Protein AF-A0A536SBW5-F1 (afdb_monomer)

pLDDT: mean 86.41, std 14.39, range [41.0, 98.75]

Secondary structure (DSSP, 8-state):
-HHHHHHHHHHHHHHT-GGGHHHHHHHHHHHHHHHHHHHHHHHHTTTSS---HHHHHHHHHHHHHHHHHHHHHHT---HHHHHHHHHHHHHHHHHHHHTS----TTS----------TTSHHHHHHHHHHHHHHHHH-PPPPTTS--EEEEEEE-B-S-THHHHHHHHHHHHHHHHH--TTSEEEEE--SS-TTTS----HHHHHHHHHHHHHHS-TTT-EEEEEEE--B-TTSPBP-BBTTB-PPPB-HHHHHHHHHHTT--SEEEEEESTTGGGGTTT-

Nearest PDB structures (foldseek):
  8tl0-assembly1_D  TM=5.846E-01  e=1.283E-01  Haliangium ochraceum
  1exw-assembly1_A  TM=4.568E-01  e=6.559E-01  Bos taurus
  3gro-assembly1_B  TM=4.532E-01  e=2.833E+00  Homo sapiens
  3ngf-assembly1_A  TM=2.332E-01  e=3.971E+00  Brucella abortus 2308

Structure (mmCIF, N/CA/C/O backbone):
data_AF-A0A536SBW5-F1
#
_entry.id   AF-A0A536SBW5-F1
#
loop_
_atom_site.group_PDB
_atom_site.id
_atom_site.type_symbol
_atom_site.label_atom_id
_atom_site.label_alt_id
_atom_site.label_comp_id
_atom_site.label_asym_id
_atom_site.label_entity_id
_atom_site.label_seq_id
_atom_site.pdbx_PDB_ins_code
_atom_site.Cartn_x
_atom_site.Cartn_y
_atom_site.Cartn_z
_atom_site.occupancy
_atom_site.B_iso_or_equiv
_atom_site.auth_seq_id
_atom_site.auth_comp_id
_atom_site.auth_asym_id
_atom_site.auth_atom_id
_atom_site.pdbx_PDB_model_num
ATOM 1 N N . MET A 1 1 ? 13.324 -12.280 -32.904 1.00 58.88 1 MET A N 1
ATOM 2 C CA . MET A 1 1 ? 12.755 -13.166 -33.955 1.00 58.88 1 MET A CA 1
ATOM 3 C C . MET A 1 1 ? 12.479 -12.482 -35.309 1.00 58.88 1 MET A C 1
ATOM 5 O O . MET A 1 1 ? 13.110 -12.899 -36.275 1.00 58.88 1 MET A O 1
ATOM 9 N N . PRO A 1 2 ? 11.623 -11.445 -35.451 1.00 77.50 2 PRO A N 1
ATOM 10 C CA . PRO A 1 2 ? 11.246 -10.915 -36.778 1.00 77.50 2 PRO A CA 1
ATOM 11 C C . PRO A 1 2 ? 12.410 -10.260 -37.546 1.00 77.50 2 PRO A C 1
ATOM 13 O O . PRO A 1 2 ? 12.538 -10.433 -38.756 1.00 77.50 2 PRO A O 1
ATOM 16 N N . LEU A 1 3 ? 13.313 -9.574 -36.837 1.00 82.00 3 LEU A N 1
ATOM 17 C CA . LEU A 1 3 ? 14.465 -8.888 -37.433 1.00 82.00 3 LEU A CA 1
ATOM 18 C C . LEU A 1 3 ? 15.516 -9.855 -38.012 1.00 82.00 3 LEU A C 1
ATOM 20 O O . LEU A 1 3 ? 16.139 -9.567 -39.034 1.00 82.00 3 LEU A O 1
ATOM 24 N N . VAL A 1 4 ? 15.684 -11.027 -37.392 1.00 83.62 4 VAL A N 1
ATOM 25 C CA . VAL A 1 4 ? 16.637 -12.056 -37.840 1.00 83.62 4 VAL A CA 1
ATOM 26 C C . VAL A 1 4 ? 16.170 -12.697 -39.145 1.00 83.62 4 VAL A C 1
ATOM 28 O O . VAL A 1 4 ? 16.959 -12.840 -40.075 1.00 83.62 4 VAL A O 1
ATOM 31 N N . LEU A 1 5 ? 14.875 -13.013 -39.255 1.00 85.06 5 LEU A N 1
ATOM 32 C CA . LEU A 1 5 ? 14.286 -13.549 -40.486 1.00 85.06 5 LEU A CA 1
ATOM 33 C C . LEU A 1 5 ? 14.348 -12.537 -41.637 1.00 85.06 5 LEU A C 1
ATOM 35 O O . LEU A 1 5 ? 14.719 -12.905 -42.750 1.00 85.06 5 LEU A O 1
ATOM 39 N N . LEU A 1 6 ? 14.060 -11.259 -41.363 1.00 86.81 6 LEU A N 1
ATOM 40 C CA . LEU A 1 6 ? 14.204 -10.180 -42.346 1.00 86.81 6 LEU A CA 1
ATOM 41 C C . LEU A 1 6 ? 15.651 -10.073 -42.852 1.00 86.81 6 LEU A C 1
ATOM 43 O O . LEU A 1 6 ? 15.896 -9.980 -44.053 1.00 86.81 6 LEU A O 1
ATOM 47 N N . THR A 1 7 ? 16.619 -10.138 -41.939 1.00 86.56 7 THR A N 1
ATOM 48 C CA . THR A 1 7 ? 18.044 -10.056 -42.280 1.00 86.56 7 THR A CA 1
ATOM 49 C C . THR A 1 7 ? 18.491 -11.274 -43.087 1.00 86.56 7 THR A C 1
ATOM 51 O O . THR A 1 7 ? 19.199 -11.129 -44.081 1.00 86.56 7 THR A O 1
ATOM 54 N N . ALA A 1 8 ? 18.023 -12.472 -42.728 1.00 85.31 8 ALA A N 1
ATOM 55 C CA . ALA A 1 8 ? 18.281 -13.691 -43.487 1.00 85.31 8 ALA A CA 1
ATOM 56 C C . ALA A 1 8 ? 17.707 -13.615 -44.917 1.00 85.31 8 ALA A C 1
ATOM 58 O O . ALA A 1 8 ? 18.386 -14.021 -45.859 1.00 85.31 8 ALA A O 1
ATOM 59 N N . LEU A 1 9 ? 16.514 -13.034 -45.102 1.00 87.56 9 LEU A N 1
ATOM 60 C CA . LEU A 1 9 ? 15.921 -12.798 -46.427 1.00 87.56 9 LEU A CA 1
ATOM 61 C C . LEU A 1 9 ? 16.774 -11.850 -47.280 1.00 87.56 9 LEU A C 1
ATOM 63 O O . LEU A 1 9 ? 17.041 -12.146 -48.444 1.00 87.56 9 LEU A O 1
ATOM 67 N N . VAL A 1 10 ? 17.244 -10.741 -46.703 1.00 87.50 10 VAL A N 1
ATOM 68 C CA . VAL A 1 10 ? 18.122 -9.782 -47.397 1.00 87.50 10 VAL A CA 1
ATOM 69 C C . VAL A 1 10 ? 19.441 -10.442 -47.808 1.00 87.50 10 VAL A C 1
ATOM 71 O O . VAL A 1 10 ? 19.881 -10.293 -48.947 1.00 87.50 10 VAL A O 1
ATOM 74 N N . LEU A 1 11 ? 20.053 -11.224 -46.914 1.00 85.62 11 LEU A N 1
ATOM 75 C CA . LEU A 1 11 ? 21.293 -11.952 -47.195 1.00 85.62 11 LEU A CA 1
ATOM 76 C C . LEU A 1 11 ? 21.114 -12.965 -48.327 1.00 85.62 11 LEU A C 1
ATOM 78 O O . LEU A 1 11 ? 21.930 -13.038 -49.238 1.00 85.62 11 LEU A O 1
ATOM 82 N N . VAL A 1 12 ? 20.024 -13.716 -48.319 1.00 87.31 12 VAL A N 1
ATOM 83 C CA . VAL A 1 12 ? 19.728 -14.676 -49.381 1.00 87.31 12 VAL A CA 1
ATOM 84 C C . VAL A 1 12 ? 19.579 -14.006 -50.752 1.00 87.31 12 VAL A C 1
ATOM 86 O O . VAL A 1 12 ? 20.083 -14.541 -51.739 1.00 87.31 12 VAL A O 1
ATOM 89 N N . GLN A 1 13 ? 18.958 -12.824 -50.816 1.00 86.69 13 GLN A N 1
ATOM 90 C CA . GLN A 1 13 ? 18.834 -12.040 -52.053 1.00 86.69 13 GLN A CA 1
ATOM 91 C C . GLN A 1 13 ? 20.193 -11.524 -52.549 1.00 86.69 13 GLN A C 1
ATOM 93 O O . GLN A 1 13 ? 20.492 -11.619 -53.736 1.00 86.69 13 GLN A O 1
ATOM 98 N N . ILE A 1 14 ? 21.049 -11.042 -51.641 1.00 85.69 14 ILE A N 1
ATOM 99 C CA . ILE A 1 14 ? 22.404 -10.553 -51.962 1.00 85.69 14 ILE A CA 1
ATOM 100 C C . ILE A 1 14 ? 23.285 -11.662 -52.554 1.00 85.69 14 ILE A C 1
ATOM 102 O O . ILE A 1 14 ? 24.055 -11.430 -53.488 1.00 85.69 14 ILE A O 1
ATOM 106 N N . TYR A 1 15 ? 23.194 -12.865 -51.990 1.00 82.88 15 TYR A N 1
ATOM 107 C CA . TYR A 1 15 ? 24.033 -13.998 -52.377 1.00 82.88 15 TYR A CA 1
ATOM 108 C C . TYR A 1 15 ? 23.394 -14.879 -53.460 1.00 82.88 15 TYR A C 1
ATOM 110 O O . TYR A 1 15 ? 24.049 -15.799 -53.947 1.00 82.88 15 TYR A O 1
ATOM 118 N N . GLY A 1 16 ? 22.143 -14.608 -53.850 1.00 81.69 16 GLY A N 1
ATOM 119 C CA . GLY A 1 16 ? 21.411 -15.384 -54.855 1.00 81.69 16 GLY A CA 1
ATOM 120 C C . GLY A 1 16 ? 21.167 -16.843 -54.451 1.00 81.69 16 GLY A C 1
ATOM 121 O O . GLY A 1 16 ? 21.142 -17.710 -55.318 1.00 81.69 16 GLY A O 1
ATOM 122 N N . ALA A 1 17 ? 21.030 -17.120 -53.150 1.00 82.81 17 ALA A N 1
ATOM 123 C CA . ALA A 1 17 ? 21.031 -18.473 -52.583 1.00 82.81 17 ALA A CA 1
ATOM 124 C C . ALA A 1 17 ? 19.762 -18.742 -51.753 1.00 82.81 17 ALA A C 1
ATOM 126 O O . ALA A 1 17 ? 19.815 -18.860 -50.523 1.00 82.81 17 ALA A O 1
ATOM 127 N N . ALA A 1 18 ? 18.606 -18.781 -52.431 1.00 82.94 18 ALA A N 1
ATOM 128 C CA . ALA A 1 18 ? 17.267 -18.947 -51.844 1.00 82.94 18 ALA A CA 1
ATOM 129 C C . ALA A 1 18 ? 17.163 -20.145 -50.890 1.00 82.94 18 ALA A C 1
ATOM 131 O O . ALA A 1 18 ? 16.545 -20.072 -49.827 1.00 82.94 18 ALA A O 1
ATOM 132 N N . GLU A 1 19 ? 17.842 -21.228 -51.244 1.00 86.25 19 GLU A N 1
ATOM 133 C CA . GLU A 1 19 ? 17.883 -22.488 -50.518 1.00 86.25 19 GLU A CA 1
ATOM 134 C C . GLU A 1 19 ? 18.554 -22.391 -49.136 1.00 86.25 19 GLU A C 1
ATOM 136 O O . GLU A 1 19 ? 18.370 -23.271 -48.297 1.00 86.25 19 GLU A O 1
ATOM 141 N N . ARG A 1 20 ? 19.307 -21.317 -48.859 1.00 85.50 20 ARG A N 1
ATOM 142 C CA . ARG A 1 20 ? 20.088 -21.155 -47.618 1.00 85.50 20 ARG A CA 1
ATOM 143 C C . ARG A 1 20 ? 19.396 -20.320 -46.546 1.00 85.50 20 ARG A C 1
ATOM 145 O O . ARG A 1 20 ? 19.986 -20.081 -45.494 1.00 85.50 20 ARG A O 1
ATOM 152 N N . LEU A 1 21 ? 18.153 -19.896 -46.777 1.00 85.62 21 LEU A N 1
ATOM 153 C CA . LEU A 1 21 ? 17.410 -19.029 -45.859 1.00 85.62 21 LEU A CA 1
ATOM 154 C C . LEU A 1 21 ? 17.328 -19.598 -44.440 1.00 85.62 21 LEU A C 1
ATOM 156 O O . LEU A 1 21 ? 17.700 -18.924 -43.481 1.00 85.62 21 LEU A O 1
ATOM 160 N N . LEU A 1 22 ? 16.882 -20.850 -44.312 1.00 86.06 22 LEU A N 1
ATOM 161 C CA . LEU A 1 22 ? 16.729 -21.508 -43.013 1.00 86.06 22 LEU A CA 1
ATOM 162 C C . LEU A 1 22 ? 18.078 -21.734 -42.329 1.00 86.06 22 LEU A C 1
ATOM 164 O O . LEU A 1 22 ? 18.179 -21.561 -41.119 1.00 86.06 22 LEU A O 1
ATOM 168 N N . LEU A 1 23 ? 19.121 -22.059 -43.096 1.00 86.38 23 LEU A N 1
ATOM 169 C CA . LEU A 1 23 ? 20.483 -22.227 -42.588 1.00 86.38 23 LEU A CA 1
ATOM 170 C C . LEU A 1 23 ? 21.005 -20.916 -41.976 1.00 86.38 23 LEU A C 1
ATOM 172 O O . LEU A 1 23 ? 21.483 -20.911 -40.844 1.00 86.38 23 LEU A O 1
ATOM 176 N N . ILE A 1 24 ? 20.867 -19.801 -42.702 1.00 84.25 24 ILE A N 1
ATOM 177 C CA . ILE A 1 24 ? 21.313 -18.474 -42.256 1.00 84.25 24 ILE A CA 1
ATOM 178 C C . ILE A 1 24 ? 20.493 -18.005 -41.051 1.00 84.25 24 ILE A C 1
ATOM 180 O O . ILE A 1 24 ? 21.071 -17.540 -40.071 1.00 84.25 24 ILE A O 1
ATOM 184 N N . ALA A 1 25 ? 19.167 -18.161 -41.091 1.00 85.81 25 ALA A N 1
ATOM 185 C CA . ALA A 1 25 ? 18.298 -17.802 -39.975 1.00 85.81 25 ALA A CA 1
ATOM 186 C C . ALA A 1 25 ? 18.664 -18.593 -38.713 1.00 85.81 25 ALA A C 1
ATOM 188 O O . ALA A 1 25 ? 18.893 -17.989 -37.671 1.00 85.81 25 ALA A O 1
ATOM 189 N N . THR A 1 26 ? 18.819 -19.917 -38.835 1.00 85.44 26 THR A N 1
ATOM 190 C CA . THR A 1 26 ? 19.181 -20.797 -37.714 1.00 85.44 26 THR A CA 1
ATOM 191 C C . THR A 1 26 ? 20.542 -20.424 -37.132 1.00 85.44 26 THR A C 1
ATOM 193 O O . THR A 1 26 ? 20.693 -20.352 -35.914 1.00 85.44 26 THR A O 1
ATOM 196 N N . ALA A 1 27 ? 21.531 -20.139 -37.984 1.00 84.69 27 ALA A N 1
ATOM 197 C CA . ALA A 1 27 ? 22.868 -19.759 -37.543 1.00 84.69 27 ALA A CA 1
ATOM 198 C C . ALA A 1 27 ? 22.888 -18.412 -36.796 1.00 84.69 27 ALA A C 1
ATOM 200 O O . ALA A 1 27 ? 23.625 -18.275 -35.824 1.00 84.69 27 ALA A O 1
ATOM 201 N N . LEU A 1 28 ? 22.063 -17.444 -37.215 1.00 82.62 28 LEU A N 1
ATOM 202 C CA . LEU A 1 28 ? 21.920 -16.151 -36.536 1.00 82.62 28 LEU A CA 1
ATOM 203 C C . LEU A 1 28 ? 21.097 -16.247 -35.239 1.00 82.62 28 LEU A C 1
ATOM 205 O O . LEU A 1 28 ? 21.362 -15.509 -34.295 1.00 82.62 28 LEU A O 1
ATOM 209 N N . THR A 1 29 ? 20.120 -17.155 -35.156 1.00 82.50 29 THR A N 1
ATOM 210 C CA . THR A 1 29 ? 19.346 -17.380 -33.921 1.00 82.50 29 THR A CA 1
ATOM 211 C C . THR A 1 29 ? 20.079 -18.246 -32.900 1.00 82.50 29 THR A C 1
ATOM 213 O O . THR A 1 29 ? 19.852 -18.101 -31.706 1.00 82.50 29 THR A O 1
ATOM 216 N N . ALA A 1 30 ? 20.983 -19.133 -33.326 1.00 80.50 30 ALA A N 1
ATOM 217 C CA . ALA A 1 30 ? 21.737 -19.991 -32.409 1.00 80.50 30 ALA A CA 1
ATOM 218 C C . ALA A 1 30 ? 22.648 -19.191 -31.456 1.00 80.50 30 ALA A C 1
ATOM 220 O O . ALA A 1 30 ? 22.923 -19.641 -30.346 1.00 80.50 30 ALA A O 1
ATOM 221 N N . SER A 1 31 ? 23.083 -17.992 -31.859 1.00 69.81 31 SER A N 1
ATOM 222 C CA . SER A 1 31 ? 23.829 -17.069 -30.993 1.00 69.81 31 SER A CA 1
ATOM 223 C C . SER A 1 31 ? 22.977 -16.379 -29.920 1.00 69.81 31 SER A C 1
ATOM 225 O O . SER A 1 31 ? 23.545 -15.845 -28.972 1.00 69.81 31 SER A O 1
ATOM 227 N N . ASP A 1 32 ? 21.646 -16.413 -30.031 1.00 71.25 32 ASP A N 1
ATOM 228 C CA . ASP A 1 32 ? 20.710 -15.727 -29.123 1.00 71.25 32 ASP A CA 1
ATOM 229 C C . ASP A 1 32 ? 20.597 -16.446 -27.764 1.00 71.25 32 ASP A C 1
ATOM 231 O O . ASP A 1 32 ? 20.550 -15.825 -26.709 1.00 71.25 32 ASP A O 1
ATOM 235 N N . ALA A 1 33 ? 20.683 -17.780 -27.748 1.00 67.62 33 ALA A N 1
ATOM 236 C CA . ALA A 1 33 ? 20.680 -18.549 -26.497 1.00 67.62 33 ALA A CA 1
ATOM 237 C C . ALA A 1 33 ? 21.916 -18.261 -25.622 1.00 67.62 33 ALA A C 1
ATOM 239 O O . ALA A 1 33 ? 21.839 -18.245 -24.395 1.00 67.62 33 ALA A O 1
ATOM 240 N N . LEU A 1 34 ? 23.066 -18.004 -26.255 1.00 66.31 34 LEU A N 1
ATOM 241 C CA . LEU A 1 34 ? 24.283 -17.587 -25.553 1.00 66.31 34 LEU A CA 1
ATOM 242 C C . LEU A 1 34 ? 24.167 -16.150 -25.026 1.00 66.31 34 LEU A C 1
ATOM 244 O O . LEU A 1 34 ? 24.815 -15.818 -24.036 1.00 66.31 34 LEU A O 1
ATOM 248 N N . PHE A 1 35 ? 23.342 -15.319 -25.668 1.00 67.00 35 PHE A N 1
ATOM 249 C CA . PHE A 1 35 ? 23.054 -13.960 -25.229 1.00 67.00 35 PHE A CA 1
ATOM 250 C C . PHE A 1 35 ? 22.224 -13.950 -23.944 1.00 67.00 35 PHE A C 1
ATOM 252 O O . PHE A 1 35 ? 22.652 -13.314 -22.987 1.00 67.00 35 PHE A O 1
ATOM 259 N N . GLU A 1 36 ? 21.135 -14.721 -23.886 1.00 66.25 36 GLU A N 1
ATOM 260 C CA . GLU A 1 36 ? 20.293 -14.851 -22.682 1.00 66.25 36 GLU A CA 1
ATOM 261 C C . GLU A 1 36 ? 21.064 -15.421 -21.479 1.00 66.25 36 GLU A C 1
ATOM 263 O O . GLU A 1 36 ? 20.937 -14.965 -20.344 1.00 66.25 36 GLU A O 1
ATOM 268 N N . LEU A 1 37 ? 21.940 -16.401 -21.716 1.00 68.25 37 LEU A N 1
ATOM 269 C CA . LEU A 1 37 ? 22.786 -16.941 -20.649 1.00 68.25 37 LEU A CA 1
ATOM 270 C C . LEU A 1 37 ? 23.826 -15.924 -20.162 1.00 68.25 37 LEU A C 1
ATOM 272 O O . LEU A 1 37 ? 24.081 -15.832 -18.963 1.00 68.25 37 LEU A O 1
ATOM 276 N N . ALA A 1 38 ? 24.426 -15.148 -21.067 1.00 65.94 38 ALA A N 1
ATOM 277 C CA . ALA A 1 38 ? 25.384 -14.113 -20.691 1.00 65.94 38 ALA A CA 1
ATOM 278 C C . ALA A 1 38 ? 24.705 -12.941 -19.963 1.00 65.94 38 ALA A C 1
ATOM 280 O O . ALA A 1 38 ? 25.260 -12.440 -18.984 1.00 65.94 38 ALA A O 1
ATOM 281 N N . SER A 1 39 ? 23.506 -12.526 -20.384 1.00 63.50 39 SER A N 1
ATOM 282 C CA . SER A 1 39 ? 22.739 -11.465 -19.721 1.00 63.50 39 SER A CA 1
ATOM 283 C C . SER A 1 39 ? 22.259 -11.856 -18.326 1.00 63.50 39 SER A C 1
ATOM 285 O O . SER A 1 39 ? 22.129 -10.964 -17.498 1.00 63.50 39 SER A O 1
ATOM 287 N N . LEU A 1 40 ? 22.075 -13.146 -18.015 1.00 65.19 40 LEU A N 1
ATOM 288 C CA . LEU A 1 40 ? 21.813 -13.602 -16.641 1.00 65.19 40 LEU A CA 1
ATOM 289 C C . LEU A 1 40 ? 23.041 -13.487 -15.721 1.00 65.19 40 LEU A C 1
ATOM 291 O O . LEU A 1 40 ? 22.906 -13.234 -14.525 1.00 65.19 40 LEU A O 1
ATOM 295 N N . VAL A 1 41 ? 24.245 -13.691 -16.261 1.00 64.50 41 VAL A N 1
ATOM 296 C CA . VAL A 1 41 ? 25.491 -13.729 -15.473 1.00 64.50 41 VAL A CA 1
ATOM 297 C C . VAL A 1 41 ? 26.060 -12.326 -15.234 1.00 64.50 41 VAL A C 1
ATOM 299 O O . VAL A 1 41 ? 26.670 -12.076 -14.196 1.00 64.50 41 VAL A O 1
ATOM 302 N N . VAL A 1 42 ? 25.847 -11.392 -16.166 1.00 63.53 42 VAL A N 1
ATOM 303 C CA . VAL A 1 42 ? 26.364 -10.012 -16.078 1.00 63.53 42 VAL A CA 1
ATOM 304 C C . VAL A 1 42 ? 25.879 -9.259 -14.820 1.00 63.53 42 VAL A C 1
ATOM 306 O O . VAL A 1 42 ? 26.726 -8.675 -14.146 1.00 63.53 42 VAL A O 1
ATOM 309 N N . PRO A 1 43 ? 24.589 -9.297 -14.429 1.00 57.38 43 PRO A N 1
ATOM 310 C CA . PRO A 1 43 ? 24.106 -8.678 -13.193 1.00 57.38 43 PRO A CA 1
ATOM 311 C C . PRO A 1 43 ? 24.659 -9.347 -11.931 1.00 57.38 43 PRO A C 1
ATOM 313 O O . PRO A 1 43 ? 24.983 -8.658 -10.969 1.00 57.38 43 PRO A O 1
ATOM 316 N N . MET A 1 44 ? 24.834 -10.675 -11.939 1.00 57.91 44 MET A N 1
ATOM 317 C CA . MET A 1 44 ? 25.400 -11.420 -10.802 1.00 57.91 44 MET A CA 1
ATOM 318 C C . MET A 1 44 ? 26.877 -11.097 -10.543 1.00 57.91 44 MET A C 1
ATOM 320 O O . MET A 1 44 ? 27.363 -11.267 -9.429 1.00 57.91 44 MET A O 1
ATOM 324 N N . ALA A 1 45 ? 27.594 -10.605 -11.553 1.00 56.72 45 ALA A N 1
ATOM 325 C CA . ALA A 1 45 ? 28.965 -10.117 -11.424 1.00 56.72 45 ALA A CA 1
ATOM 326 C C . ALA A 1 45 ? 29.050 -8.622 -11.036 1.00 56.72 45 ALA A C 1
ATOM 328 O O . ALA A 1 45 ? 30.151 -8.084 -10.904 1.00 56.72 45 ALA A O 1
ATOM 329 N N . GLY A 1 46 ? 27.904 -7.949 -10.866 1.00 49.69 46 GLY A N 1
ATOM 330 C CA . GLY A 1 46 ? 27.776 -6.508 -10.636 1.00 49.69 46 GLY A CA 1
ATOM 331 C C . GLY A 1 46 ? 28.095 -6.016 -9.221 1.00 49.69 46 GLY A C 1
ATOM 332 O O . GLY A 1 46 ? 28.146 -4.806 -9.023 1.00 49.69 46 GLY A O 1
ATOM 333 N N . ASP A 1 47 ? 28.367 -6.908 -8.263 1.00 50.34 47 ASP A N 1
ATOM 334 C CA . ASP A 1 47 ? 28.775 -6.530 -6.894 1.00 50.34 47 ASP A CA 1
ATOM 335 C C . ASP A 1 47 ? 30.284 -6.199 -6.787 1.00 50.34 47 ASP A C 1
ATOM 337 O O . ASP A 1 47 ? 30.812 -5.869 -5.726 1.00 50.34 47 ASP A O 1
ATOM 341 N N . VAL A 1 48 ? 31.007 -6.253 -7.914 1.00 50.22 48 VAL A N 1
ATOM 342 C CA . VAL A 1 48 ? 32.388 -5.774 -8.031 1.00 50.22 48 VAL A CA 1
ATOM 343 C C . VAL A 1 48 ? 32.365 -4.418 -8.730 1.00 50.22 48 VAL A C 1
ATOM 345 O O . VAL A 1 48 ? 32.042 -4.308 -9.914 1.00 50.22 48 VAL A O 1
ATOM 348 N N . SER A 1 49 ? 32.696 -3.373 -7.975 1.00 47.12 49 SER A N 1
ATOM 349 C CA . SER A 1 49 ? 32.753 -1.983 -8.423 1.00 47.12 49 SER A CA 1
ATOM 350 C C . SER A 1 49 ? 33.430 -1.829 -9.794 1.00 47.12 49 SER A C 1
ATOM 352 O O . SER A 1 49 ? 34.634 -2.015 -9.957 1.00 47.12 49 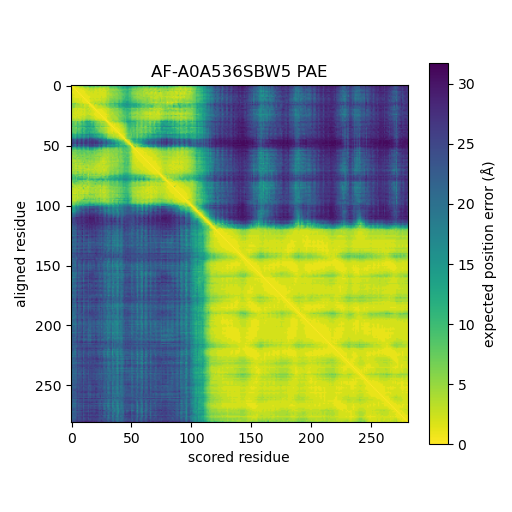SER A O 1
ATOM 354 N N . GLY A 1 50 ? 32.632 -1.444 -10.794 1.00 54.47 50 GLY A N 1
ATOM 355 C CA . GLY A 1 50 ? 33.117 -1.094 -12.127 1.00 54.47 50 GLY A CA 1
ATOM 356 C C . GLY A 1 50 ? 33.218 -2.262 -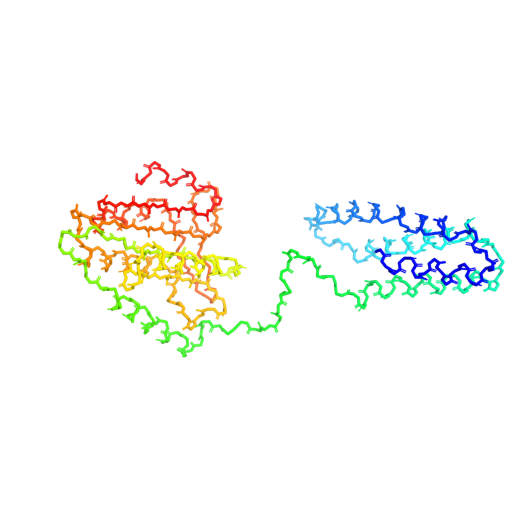13.103 1.00 54.47 50 GLY A C 1
ATOM 357 O O . GLY A 1 50 ? 34.270 -2.446 -13.713 1.00 54.47 50 GLY A O 1
ATOM 358 N N . PHE A 1 51 ? 32.118 -2.991 -13.332 1.00 57.09 51 PHE A N 1
ATOM 359 C CA . PHE A 1 51 ? 31.977 -3.845 -14.517 1.00 57.09 51 PHE A CA 1
ATOM 360 C C . PHE A 1 51 ? 32.315 -2.998 -15.762 1.00 57.09 51 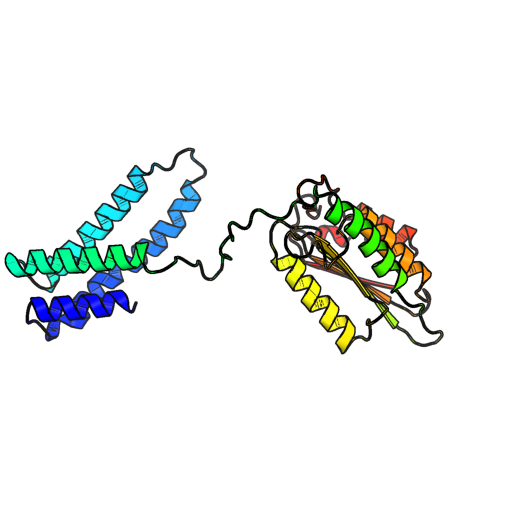PHE A C 1
ATOM 362 O O . PHE A 1 51 ? 31.584 -2.053 -16.083 1.00 57.09 51 PHE A O 1
ATOM 369 N N . PRO A 1 52 ? 33.474 -3.198 -16.417 1.00 65.69 52 PRO A N 1
ATOM 370 C CA . PRO A 1 52 ? 34.019 -2.149 -17.256 1.00 65.69 52 PRO A CA 1
ATOM 371 C C . PRO A 1 52 ? 33.164 -2.054 -18.514 1.00 65.69 52 PRO A C 1
ATOM 373 O O . PRO A 1 52 ? 32.870 -3.067 -19.142 1.00 65.69 52 PRO A O 1
ATOM 376 N N . ARG A 1 53 ? 32.821 -0.835 -18.952 1.00 63.03 53 ARG A N 1
ATOM 377 C CA . ARG A 1 53 ? 32.234 -0.580 -20.287 1.00 63.03 53 ARG A CA 1
ATOM 378 C C . ARG A 1 53 ? 32.956 -1.374 -21.390 1.00 63.03 53 ARG A C 1
ATOM 380 O O . ARG A 1 53 ? 32.337 -1.797 -22.359 1.00 63.03 53 ARG A O 1
ATOM 387 N N . ALA A 1 54 ? 34.251 -1.636 -21.200 1.00 71.44 54 ALA A N 1
ATOM 388 C CA . ALA A 1 54 ? 35.068 -2.510 -22.032 1.00 71.44 54 ALA A CA 1
ATOM 389 C C . ALA A 1 54 ? 34.552 -3.960 -22.149 1.00 71.44 54 ALA A C 1
ATOM 391 O O . ALA A 1 54 ? 34.611 -4.508 -23.240 1.00 71.44 54 ALA A O 1
ATOM 392 N N . ALA A 1 55 ? 34.028 -4.579 -21.087 1.00 71.81 55 ALA A N 1
ATOM 393 C CA . ALA A 1 55 ? 33.469 -5.933 -21.124 1.00 71.81 55 ALA A CA 1
ATOM 394 C C . ALA A 1 55 ? 32.198 -5.995 -21.981 1.00 71.81 55 ALA A C 1
ATOM 396 O O . ALA A 1 55 ? 32.059 -6.888 -22.812 1.00 71.81 55 ALA A O 1
ATOM 397 N N . ILE A 1 56 ? 31.317 -4.998 -21.846 1.00 70.06 56 ILE A N 1
ATOM 398 C CA . ILE A 1 56 ? 30.121 -4.868 -22.689 1.00 70.06 56 ILE A CA 1
ATOM 399 C C . ILE A 1 56 ? 30.532 -4.658 -24.150 1.00 70.06 56 ILE A C 1
ATOM 401 O O . ILE A 1 56 ? 30.043 -5.353 -25.034 1.00 70.06 56 ILE A O 1
ATOM 405 N N . LEU A 1 57 ? 31.476 -3.751 -24.420 1.00 76.31 57 LEU A N 1
ATOM 406 C CA . LEU A 1 57 ? 31.976 -3.512 -25.778 1.00 76.31 57 LEU A CA 1
ATOM 407 C C . LEU A 1 57 ? 32.657 -4.750 -26.380 1.00 76.31 57 LEU A C 1
ATOM 409 O O . LEU A 1 57 ? 32.448 -5.047 -27.554 1.00 76.31 57 LEU A O 1
ATOM 413 N N . LEU A 1 58 ? 33.428 -5.496 -25.585 1.00 81.62 58 LEU A N 1
ATOM 414 C CA . LEU A 1 58 ? 34.067 -6.744 -26.002 1.00 81.62 58 LEU A CA 1
ATOM 415 C C . LEU A 1 58 ? 33.022 -7.813 -26.337 1.00 81.62 58 LEU A C 1
ATOM 417 O O . LEU A 1 58 ? 33.144 -8.496 -27.353 1.00 81.62 58 LEU A O 1
ATOM 421 N N . PHE A 1 59 ? 31.978 -7.922 -25.518 1.00 75.31 59 PHE A N 1
ATOM 422 C CA . PHE A 1 59 ? 30.863 -8.834 -25.746 1.00 75.31 59 PHE A CA 1
ATOM 423 C C . PHE A 1 59 ? 30.094 -8.482 -27.029 1.00 75.31 59 PHE A C 1
ATOM 425 O O . PHE A 1 59 ? 29.858 -9.354 -27.865 1.00 75.31 59 PHE A O 1
ATOM 432 N N . LEU A 1 60 ? 29.799 -7.198 -27.259 1.00 77.69 60 LEU A N 1
ATOM 433 C CA . LEU A 1 60 ? 29.168 -6.724 -28.498 1.00 77.69 60 LEU A CA 1
ATOM 434 C C . LEU A 1 60 ? 30.042 -6.980 -29.732 1.00 77.69 60 LEU A C 1
ATOM 436 O O . LEU A 1 60 ? 29.543 -7.437 -30.763 1.00 77.69 60 LEU A O 1
ATOM 440 N N . ALA A 1 61 ? 31.349 -6.730 -29.630 1.00 84.31 61 ALA A N 1
ATOM 441 C CA . ALA A 1 61 ? 32.298 -7.003 -30.706 1.00 84.31 61 ALA A CA 1
ATOM 442 C C . ALA A 1 61 ? 32.371 -8.502 -31.032 1.00 84.31 61 ALA A C 1
ATOM 444 O O . ALA A 1 61 ? 32.429 -8.883 -32.204 1.00 84.31 61 ALA A O 1
ATOM 445 N N . TRP A 1 62 ? 32.320 -9.358 -30.009 1.00 84.06 62 TRP A N 1
ATOM 446 C CA . TRP A 1 62 ? 32.280 -10.805 -30.179 1.00 84.06 62 TRP A CA 1
ATOM 447 C C . TRP A 1 62 ? 30.994 -11.271 -30.881 1.00 84.06 62 TRP A C 1
ATOM 449 O O . TRP A 1 62 ? 31.083 -12.045 -31.834 1.00 84.06 62 TRP A O 1
ATOM 459 N N . ILE A 1 63 ? 29.822 -10.745 -30.498 1.00 79.38 63 ILE A N 1
ATOM 460 C CA . ILE A 1 63 ? 28.532 -11.047 -31.154 1.00 79.38 63 ILE A CA 1
ATOM 461 C C . ILE A 1 63 ? 28.562 -10.655 -32.630 1.00 79.38 63 ILE A C 1
ATOM 463 O O . ILE A 1 63 ? 28.166 -11.435 -33.505 1.00 79.38 63 ILE A O 1
ATOM 467 N N . TRP A 1 64 ? 29.049 -9.450 -32.918 1.00 87.44 64 TRP A N 1
ATOM 468 C CA . TRP A 1 64 ? 29.181 -8.967 -34.285 1.00 87.44 64 TRP A CA 1
ATOM 469 C C . TRP A 1 64 ? 30.104 -9.880 -35.103 1.00 87.44 64 TRP A C 1
ATOM 471 O O . TRP A 1 64 ? 29.732 -10.330 -36.189 1.00 87.44 64 TRP A O 1
ATOM 481 N N . ALA A 1 65 ? 31.265 -10.248 -34.552 1.00 86.94 65 ALA A N 1
ATOM 482 C CA . ALA A 1 65 ? 32.213 -11.144 -35.209 1.00 86.94 65 ALA A CA 1
ATOM 483 C C . ALA A 1 65 ? 31.632 -12.551 -35.447 1.00 86.94 65 ALA A C 1
ATOM 485 O O . ALA A 1 65 ? 31.829 -13.126 -36.522 1.00 86.94 65 ALA A O 1
ATOM 486 N N . ALA A 1 66 ? 30.892 -13.099 -34.480 1.00 85.44 66 ALA A N 1
ATOM 487 C CA . ALA A 1 66 ? 30.226 -14.394 -34.598 1.00 85.44 66 ALA A CA 1
ATOM 488 C C . ALA A 1 66 ? 29.140 -14.377 -35.686 1.00 85.44 66 ALA A C 1
ATOM 490 O O . ALA A 1 66 ? 29.103 -15.274 -36.529 1.00 85.44 66 ALA A O 1
ATOM 491 N N . SER A 1 67 ? 28.328 -13.319 -35.733 1.00 84.31 67 SER A N 1
ATOM 492 C CA . SER A 1 67 ? 27.260 -13.145 -36.725 1.00 84.31 67 SER A CA 1
ATOM 493 C C . SER A 1 67 ? 27.820 -12.991 -38.142 1.00 84.31 67 SER A C 1
ATOM 495 O O . SER A 1 67 ? 27.374 -13.659 -39.075 1.00 84.31 67 SER A O 1
ATOM 497 N N . VAL A 1 68 ? 28.874 -12.186 -38.313 1.00 86.44 68 VAL A N 1
ATOM 498 C CA . VAL A 1 68 ? 29.579 -12.054 -39.599 1.00 86.44 68 VAL A CA 1
ATOM 499 C C . VAL A 1 68 ? 30.207 -13.387 -40.017 1.00 86.44 68 VAL A C 1
ATOM 501 O O . VAL A 1 68 ? 30.133 -13.772 -41.187 1.00 86.44 68 VAL A O 1
ATOM 504 N N . ARG A 1 69 ? 30.788 -14.141 -39.074 1.00 87.62 69 ARG A N 1
ATOM 505 C CA . ARG A 1 69 ? 31.328 -15.481 -39.344 1.00 87.62 69 ARG A CA 1
ATOM 506 C C . ARG A 1 69 ? 30.246 -16.470 -39.769 1.00 87.62 69 ARG A C 1
ATOM 508 O O . ARG A 1 69 ? 30.493 -17.237 -40.697 1.00 87.62 69 ARG A O 1
ATOM 515 N N . ALA A 1 70 ? 29.071 -16.439 -39.148 1.00 84.94 70 ALA A N 1
ATOM 516 C CA . ALA A 1 70 ? 27.937 -17.270 -39.539 1.00 84.94 70 ALA A CA 1
ATOM 517 C C . ALA A 1 70 ? 27.531 -17.004 -40.998 1.00 84.94 70 ALA A C 1
ATOM 519 O O . ALA A 1 70 ? 27.411 -17.948 -41.780 1.00 84.94 70 ALA A O 1
ATOM 520 N N . VAL A 1 71 ? 27.440 -15.731 -41.402 1.00 84.12 71 VAL A N 1
ATOM 521 C CA . VAL A 1 71 ? 27.165 -15.345 -42.799 1.00 84.12 71 VAL A CA 1
ATOM 522 C C . VAL A 1 71 ? 28.268 -15.826 -43.745 1.00 84.12 71 VAL A C 1
ATOM 524 O O . VAL A 1 71 ? 27.961 -16.404 -44.785 1.00 84.12 71 VAL A O 1
ATOM 527 N N . MET A 1 72 ? 29.546 -15.678 -43.376 1.00 85.19 72 MET A N 1
ATOM 528 C CA . MET A 1 72 ? 30.671 -16.165 -44.192 1.00 85.19 72 MET A CA 1
ATOM 529 C C . MET A 1 72 ? 30.620 -17.675 -44.449 1.00 85.19 72 MET A C 1
ATOM 531 O O . MET A 1 72 ? 30.937 -18.119 -45.552 1.00 85.19 72 MET A O 1
ATOM 535 N N . VAL A 1 73 ? 30.266 -18.459 -43.428 1.00 85.62 73 VAL A N 1
ATOM 536 C CA . VAL A 1 73 ? 30.206 -19.927 -43.510 1.00 85.62 73 VAL A CA 1
ATOM 537 C C . VAL A 1 73 ? 28.967 -20.381 -44.285 1.00 85.62 73 VAL A C 1
ATOM 539 O O . VAL A 1 73 ? 29.057 -21.304 -45.090 1.00 85.62 73 VAL A O 1
ATOM 542 N N . CYS A 1 74 ? 27.828 -19.720 -44.077 1.00 81.88 74 CYS A N 1
ATOM 543 C CA . CYS A 1 74 ? 26.546 -20.128 -44.650 1.00 81.88 74 CYS A CA 1
ATOM 544 C C . CYS A 1 74 ? 26.335 -19.619 -46.084 1.00 81.88 74 CYS A C 1
ATOM 546 O O . CYS A 1 74 ? 25.855 -20.358 -46.941 1.00 81.88 74 CYS A O 1
ATOM 548 N N . ALA A 1 75 ? 26.689 -18.366 -46.373 1.00 79.25 75 ALA A N 1
ATOM 549 C CA . ALA A 1 75 ? 26.391 -17.708 -47.648 1.00 79.25 75 ALA A CA 1
ATOM 550 C C . ALA A 1 75 ? 27.590 -17.707 -48.615 1.00 79.25 75 ALA A C 1
ATOM 552 O O . ALA A 1 75 ? 27.411 -17.850 -49.823 1.00 79.25 75 ALA A O 1
ATOM 553 N N . GLY A 1 76 ? 28.820 -17.644 -48.096 1.00 79.06 76 GLY A N 1
ATOM 554 C CA . GLY A 1 76 ? 30.057 -17.686 -48.881 1.00 79.06 76 GLY A CA 1
ATOM 555 C C . GLY A 1 76 ? 30.964 -16.472 -48.657 1.00 79.06 76 GLY A C 1
ATOM 556 O O . GLY A 1 76 ? 30.668 -15.578 -47.869 1.00 79.06 76 GLY A O 1
ATOM 557 N N . ARG A 1 77 ? 32.115 -16.448 -49.346 1.00 80.75 77 ARG A N 1
ATOM 558 C CA . ARG A 1 77 ? 33.224 -15.506 -49.074 1.00 80.75 77 ARG A CA 1
ATOM 559 C C . ARG A 1 77 ? 33.538 -14.538 -50.227 1.00 80.75 77 ARG A C 1
ATOM 561 O O . ARG A 1 77 ? 34.634 -13.982 -50.284 1.00 80.75 77 ARG A O 1
ATOM 568 N N . GLN A 1 78 ? 32.609 -14.354 -51.167 1.00 81.56 78 GLN A N 1
ATOM 569 C CA . GLN A 1 78 ? 32.813 -13.453 -52.305 1.00 81.56 78 GLN A CA 1
ATOM 570 C C . GLN A 1 78 ? 32.850 -11.988 -51.841 1.00 81.56 78 GLN A C 1
ATOM 572 O O . GLN A 1 78 ? 31.973 -11.538 -51.109 1.00 81.56 78 GLN A O 1
ATOM 577 N N . ARG A 1 79 ? 33.871 -11.230 -52.269 1.00 73.44 79 ARG A N 1
ATOM 578 C CA . ARG A 1 79 ? 34.189 -9.891 -51.731 1.00 73.44 79 ARG A CA 1
ATOM 579 C C . ARG A 1 79 ? 33.037 -8.864 -51.750 1.00 73.44 79 ARG A C 1
ATOM 581 O O . ARG A 1 79 ? 32.843 -8.237 -50.710 1.00 73.44 79 ARG A O 1
ATOM 588 N N . PRO A 1 80 ? 32.278 -8.657 -52.847 1.00 78.31 80 PRO A N 1
ATOM 589 C CA . PRO A 1 80 ? 31.222 -7.637 -52.856 1.00 78.31 80 PRO A CA 1
ATOM 590 C C . PRO A 1 80 ? 30.014 -8.034 -51.992 1.00 78.31 80 PRO A C 1
ATOM 592 O O . PRO A 1 80 ? 29.474 -7.205 -51.265 1.00 78.31 80 PRO A O 1
ATOM 595 N N . GLN A 1 81 ? 29.648 -9.317 -52.003 1.00 80.38 81 GLN A N 1
ATOM 596 C CA . GLN A 1 81 ? 28.532 -9.860 -51.221 1.00 80.38 81 GLN A CA 1
ATOM 597 C C . GLN A 1 81 ? 28.857 -9.890 -49.719 1.00 80.38 81 GLN A C 1
ATOM 599 O O . GLN A 1 81 ? 27.988 -9.641 -48.883 1.00 80.38 81 GLN A O 1
ATOM 604 N N . LEU A 1 82 ? 30.128 -10.113 -49.364 1.00 83.19 82 LEU A N 1
ATOM 605 C CA . LEU A 1 82 ? 30.615 -10.076 -47.985 1.00 83.19 82 LEU A CA 1
ATOM 606 C C . LEU A 1 82 ? 30.412 -8.704 -47.338 1.00 83.19 82 LEU A C 1
ATOM 608 O O . LEU A 1 82 ? 29.897 -8.628 -46.227 1.00 83.19 82 LEU A O 1
ATOM 612 N N . LEU A 1 83 ? 30.783 -7.629 -48.038 1.00 86.06 83 LEU A N 1
ATOM 613 C CA . LEU A 1 83 ? 30.617 -6.258 -47.545 1.00 86.06 83 LEU A CA 1
ATOM 614 C C . LEU A 1 83 ? 29.141 -5.928 -47.298 1.00 86.06 83 LEU A C 1
ATOM 616 O O . LEU A 1 83 ? 28.792 -5.387 -46.251 1.00 86.06 83 LEU A O 1
ATOM 620 N N . GLN A 1 84 ? 28.271 -6.315 -48.231 1.00 84.44 84 GLN A N 1
ATOM 621 C CA . GLN A 1 84 ? 26.826 -6.134 -48.097 1.00 84.44 84 GLN A CA 1
ATOM 622 C C . GLN A 1 84 ? 26.249 -6.974 -46.947 1.00 84.44 84 GLN A C 1
ATOM 624 O O . GLN A 1 84 ? 25.393 -6.497 -46.206 1.00 84.44 84 GLN A O 1
ATOM 629 N N . GLY A 1 85 ? 26.763 -8.189 -46.734 1.00 83.88 85 GLY A N 1
ATOM 630 C CA . GLY A 1 85 ? 26.359 -9.036 -45.612 1.00 83.88 85 GLY A CA 1
ATOM 631 C C . GLY A 1 85 ? 26.789 -8.492 -44.248 1.00 83.88 85 GLY A C 1
ATOM 632 O O . GLY A 1 85 ? 26.002 -8.510 -43.305 1.00 83.88 85 GLY A O 1
ATOM 633 N N . VAL A 1 86 ? 28.002 -7.940 -44.150 1.00 87.62 86 VAL A N 1
ATOM 634 C CA . VAL A 1 86 ? 28.480 -7.245 -42.944 1.00 87.62 86 VAL A CA 1
ATOM 635 C C . VAL A 1 86 ? 27.609 -6.030 -42.638 1.00 87.62 86 VAL A C 1
ATOM 637 O O . VAL A 1 86 ? 27.223 -5.833 -41.486 1.00 87.62 86 VAL A O 1
ATOM 640 N N . LEU A 1 87 ? 27.256 -5.238 -43.655 1.00 89.06 87 LEU A N 1
ATOM 641 C CA . LEU A 1 87 ? 26.359 -4.095 -43.492 1.00 89.06 87 LEU A CA 1
ATOM 642 C C . LEU A 1 87 ? 24.976 -4.533 -42.989 1.00 89.06 87 LEU A C 1
ATOM 644 O O . LEU A 1 87 ? 24.468 -3.941 -42.042 1.00 89.06 87 LEU A O 1
ATOM 648 N N . ALA A 1 88 ? 24.402 -5.596 -43.560 1.00 86.31 88 ALA A N 1
ATOM 649 C CA . ALA A 1 88 ? 23.101 -6.126 -43.151 1.00 86.31 88 ALA A CA 1
ATOM 650 C C . ALA A 1 88 ? 23.098 -6.615 -41.690 1.00 86.31 88 ALA A C 1
ATOM 652 O O . ALA A 1 88 ? 22.202 -6.263 -40.928 1.00 86.31 88 ALA A O 1
ATOM 653 N N . VAL A 1 89 ? 24.128 -7.358 -41.269 1.00 85.94 89 VAL A N 1
ATOM 654 C CA . VAL A 1 89 ? 24.292 -7.804 -39.871 1.00 85.94 89 VAL A CA 1
ATOM 655 C C . VAL A 1 89 ? 24.483 -6.617 -38.924 1.00 85.94 89 VAL A C 1
ATOM 657 O O . VAL A 1 89 ? 23.920 -6.590 -37.833 1.00 85.94 89 VAL A O 1
ATOM 660 N N . THR A 1 90 ? 25.249 -5.609 -39.344 1.00 87.81 90 THR A N 1
ATOM 661 C CA . THR A 1 90 ? 25.492 -4.404 -38.539 1.00 87.81 90 THR A CA 1
ATOM 662 C C . THR A 1 90 ? 24.208 -3.593 -38.368 1.00 87.81 90 THR A C 1
ATOM 664 O O . THR A 1 90 ? 23.893 -3.178 -37.256 1.00 87.81 90 THR A O 1
ATOM 667 N N . ALA A 1 91 ? 23.428 -3.427 -39.440 1.00 87.12 91 ALA A N 1
ATOM 668 C CA . ALA A 1 91 ? 22.123 -2.779 -39.401 1.00 87.12 91 ALA A CA 1
ATOM 669 C C . ALA A 1 91 ? 21.130 -3.555 -38.525 1.00 87.12 91 ALA A C 1
ATOM 671 O O . ALA A 1 91 ? 20.440 -2.946 -37.717 1.00 87.12 91 ALA A O 1
ATOM 672 N N . MET A 1 92 ? 21.102 -4.889 -38.618 1.00 86.50 92 MET A N 1
ATOM 673 C CA . MET A 1 92 ? 20.286 -5.745 -37.750 1.00 86.50 92 MET A CA 1
ATOM 674 C C . MET A 1 92 ? 20.598 -5.501 -36.268 1.00 86.50 92 MET A C 1
ATOM 676 O O . MET A 1 92 ? 19.691 -5.258 -35.479 1.00 86.50 92 MET A O 1
ATOM 680 N N . ILE A 1 93 ? 21.876 -5.525 -35.884 1.00 82.19 93 ILE A N 1
ATOM 681 C CA . ILE A 1 93 ? 22.283 -5.307 -34.489 1.00 82.19 93 ILE A CA 1
ATOM 682 C C . ILE A 1 93 ? 21.956 -3.872 -34.050 1.00 82.19 93 ILE A C 1
ATOM 684 O O . ILE A 1 93 ? 21.388 -3.680 -32.979 1.00 82.19 93 ILE A O 1
ATOM 688 N N . ALA A 1 94 ? 22.248 -2.869 -34.882 1.00 83.75 94 ALA A N 1
ATOM 689 C CA . ALA A 1 94 ? 21.959 -1.471 -34.568 1.00 83.75 94 ALA A CA 1
ATOM 690 C C . ALA A 1 94 ? 20.453 -1.216 -34.390 1.00 83.75 94 ALA A C 1
ATOM 692 O O . ALA A 1 94 ? 20.050 -0.600 -33.411 1.00 83.75 94 ALA A O 1
ATOM 693 N N . ILE A 1 95 ? 19.608 -1.738 -35.281 1.00 82.94 95 ILE A N 1
ATOM 694 C CA . ILE A 1 95 ? 18.146 -1.624 -35.169 1.00 82.94 95 ILE A CA 1
ATOM 695 C C . ILE A 1 95 ? 17.654 -2.351 -33.911 1.00 82.94 95 ILE A C 1
ATOM 697 O O . ILE A 1 95 ? 16.850 -1.799 -33.166 1.00 82.94 95 ILE A O 1
ATOM 701 N N . GLY A 1 96 ? 18.171 -3.550 -33.625 1.00 75.75 96 GLY A N 1
ATOM 702 C CA . GLY A 1 96 ? 17.841 -4.290 -32.404 1.00 75.75 96 GLY A CA 1
ATOM 703 C C . GLY A 1 96 ? 18.173 -3.529 -31.116 1.00 75.75 96 GLY A C 1
ATOM 704 O O . GLY A 1 96 ? 17.415 -3.607 -30.157 1.00 75.75 96 GLY A O 1
ATOM 705 N N . PHE A 1 97 ? 19.274 -2.773 -31.101 1.00 72.44 97 PHE A N 1
ATOM 706 C CA . PHE A 1 97 ? 19.717 -2.008 -29.930 1.00 72.44 97 PHE A CA 1
ATOM 707 C C . PHE A 1 97 ? 19.078 -0.623 -29.800 1.00 72.44 97 PHE A C 1
ATOM 709 O O . PHE A 1 97 ? 18.826 -0.191 -28.680 1.00 72.44 97 PHE A O 1
ATOM 716 N N . PHE A 1 98 ? 18.876 0.086 -30.914 1.00 76.56 98 PHE A N 1
ATOM 717 C CA . PHE A 1 98 ? 18.482 1.499 -30.908 1.00 76.56 98 PHE A CA 1
ATOM 718 C C . PHE A 1 98 ? 17.024 1.742 -31.304 1.00 76.56 98 PHE A C 1
ATOM 720 O O . PHE A 1 98 ? 16.470 2.766 -30.920 1.00 76.56 98 PHE A O 1
ATOM 727 N N . ALA A 1 99 ? 16.402 0.850 -32.083 1.00 75.56 99 ALA A N 1
ATOM 728 C CA . ALA A 1 99 ? 15.035 1.047 -32.573 1.00 75.56 99 ALA A CA 1
ATOM 729 C C . ALA A 1 99 ? 13.986 0.272 -31.766 1.00 75.56 99 ALA A C 1
ATOM 731 O O . ALA A 1 99 ? 12.828 0.682 -31.726 1.00 75.56 99 ALA A O 1
ATOM 732 N N . PHE A 1 100 ? 14.373 -0.832 -31.122 1.00 64.94 100 PHE A N 1
ATOM 733 C CA . PHE A 1 100 ? 13.497 -1.543 -30.198 1.00 64.94 100 PHE A CA 1
ATOM 734 C C . PHE A 1 100 ? 13.787 -1.086 -28.769 1.00 64.94 100 PHE A C 1
ATOM 736 O O . PHE A 1 100 ? 14.897 -1.315 -28.281 1.00 64.94 100 PHE A O 1
ATOM 743 N N . PRO A 1 101 ? 12.823 -0.459 -28.072 1.00 55.66 101 PRO A N 1
ATOM 744 C CA . PRO A 1 101 ? 12.976 -0.228 -26.649 1.00 55.66 101 PRO A CA 1
ATOM 745 C C . PRO A 1 101 ? 13.099 -1.597 -25.981 1.00 55.66 101 PRO A C 1
ATOM 747 O O . PRO A 1 101 ? 12.221 -2.450 -26.144 1.00 55.66 101 PRO A O 1
ATOM 750 N N . ARG A 1 102 ? 14.192 -1.820 -25.240 1.00 54.91 102 ARG A N 1
ATOM 751 C CA . ARG A 1 102 ? 14.284 -2.940 -24.299 1.00 54.91 102 ARG A CA 1
ATOM 752 C C . ARG A 1 102 ? 13.344 -2.649 -23.140 1.00 54.91 102 ARG A C 1
ATOM 754 O O . ARG A 1 102 ? 13.763 -2.286 -22.051 1.00 54.91 102 ARG A O 1
ATOM 761 N N . THR A 1 103 ? 12.056 -2.737 -23.420 1.00 45.16 103 THR A N 1
ATOM 762 C CA . THR A 1 103 ? 11.073 -2.949 -22.379 1.00 45.16 103 THR A CA 1
ATOM 763 C C . THR A 1 103 ? 11.359 -4.358 -21.904 1.00 45.16 103 THR A C 1
ATOM 765 O O . THR A 1 103 ? 11.046 -5.341 -22.577 1.00 45.16 103 THR A O 1
ATOM 768 N N . GLU A 1 104 ? 12.068 -4.476 -20.783 1.00 53.12 104 GLU A N 1
ATOM 769 C CA . GLU A 1 104 ? 11.861 -5.670 -19.986 1.00 53.12 104 GLU A CA 1
ATOM 770 C C . GLU A 1 104 ? 10.356 -5.699 -19.757 1.00 53.12 104 GLU A C 1
ATOM 772 O O . GLU A 1 104 ? 9.808 -4.783 -19.158 1.00 53.12 104 GLU A O 1
ATOM 777 N N . VAL A 1 105 ? 9.667 -6.686 -20.329 1.00 47.47 105 VAL A N 1
ATOM 778 C CA . VAL A 1 105 ? 8.197 -6.807 -20.268 1.00 47.47 105 VAL A CA 1
ATOM 779 C C . VAL A 1 105 ? 7.690 -6.783 -18.812 1.00 47.47 105 VAL A C 1
ATOM 781 O O . VAL A 1 105 ? 6.506 -6.584 -18.566 1.00 47.47 105 VAL A O 1
ATOM 784 N N . TRP A 1 106 ? 8.611 -6.949 -17.860 1.00 51.09 106 TRP A N 1
ATOM 785 C CA . TRP A 1 106 ? 8.412 -7.011 -16.423 1.00 51.09 106 TRP A CA 1
ATOM 786 C C . TRP A 1 106 ? 8.912 -5.787 -15.641 1.00 51.09 106 TRP A C 1
ATOM 788 O O . TRP A 1 106 ? 8.623 -5.719 -14.452 1.00 51.09 106 TRP A O 1
ATOM 798 N N . ASN A 1 107 ? 9.610 -4.829 -16.264 1.00 46.38 107 ASN A N 1
ATOM 799 C CA . ASN A 1 107 ? 9.978 -3.574 -15.604 1.00 46.38 107 ASN A CA 1
ATOM 800 C C . ASN A 1 107 ? 9.204 -2.431 -16.249 1.00 46.38 107 ASN A C 1
ATOM 802 O O . ASN A 1 107 ? 9.314 -2.192 -17.456 1.00 46.38 107 ASN A O 1
ATOM 806 N N . GLU A 1 108 ? 8.435 -1.711 -15.438 1.00 48.09 108 GLU A N 1
ATOM 807 C CA . GLU A 1 108 ? 7.845 -0.453 -15.871 1.00 48.09 108 GLU A CA 1
ATOM 808 C C . GLU A 1 108 ? 8.961 0.479 -16.362 1.00 48.09 108 GLU A C 1
ATOM 810 O O . GLU A 1 108 ? 10.038 0.532 -15.752 1.00 48.09 108 GLU A O 1
ATOM 815 N N . PRO A 1 109 ? 8.762 1.188 -17.489 1.00 44.56 109 PRO A N 1
ATOM 816 C CA . PRO A 1 109 ? 9.666 2.263 -17.839 1.00 44.56 109 PRO A CA 1
ATOM 817 C C . PRO A 1 109 ? 9.630 3.232 -16.663 1.00 44.56 109 PRO A C 1
ATOM 819 O O . PRO A 1 109 ? 8.584 3.814 -16.394 1.00 44.56 109 PRO A O 1
ATOM 822 N N . ALA A 1 110 ? 10.753 3.370 -15.955 1.00 47.41 110 ALA A N 1
ATOM 823 C CA . ALA A 1 110 ? 10.935 4.443 -14.996 1.00 47.41 110 ALA A CA 1
ATOM 824 C C . ALA A 1 110 ? 10.765 5.743 -15.784 1.00 47.41 110 ALA A C 1
ATOM 826 O O . ALA A 1 110 ? 11.681 6.192 -16.476 1.00 47.41 110 ALA A O 1
ATOM 827 N N . GLY A 1 111 ? 9.545 6.274 -15.793 1.00 43.91 111 GLY A N 1
ATOM 828 C CA . GLY A 1 111 ? 9.274 7.577 -16.345 1.00 43.91 111 GLY A CA 1
ATOM 829 C C . GLY A 1 111 ? 10.120 8.545 -15.543 1.00 43.91 111 GLY A C 1
ATOM 830 O O . GLY A 1 111 ? 9.933 8.670 -14.339 1.00 43.91 111 GLY A O 1
ATOM 831 N N . GLU A 1 112 ? 11.051 9.225 -16.204 1.00 41.00 112 GLU A N 1
ATOM 832 C CA . GLU A 1 112 ? 11.707 10.433 -15.696 1.00 41.00 112 GLU A CA 1
ATOM 833 C C . GLU A 1 112 ? 10.674 11.577 -15.610 1.00 41.00 112 GLU A C 1
ATOM 835 O O . GLU A 1 112 ? 10.838 12.646 -16.193 1.00 41.00 112 GLU A O 1
ATOM 840 N N . GLN A 1 113 ? 9.546 11.341 -14.941 1.00 43.75 113 GLN A N 1
ATOM 841 C CA . GLN A 1 113 ? 8.780 12.404 -14.323 1.00 43.75 113 GLN A CA 1
ATOM 842 C C . GLN A 1 113 ? 9.423 12.583 -12.960 1.00 43.75 113 GLN A C 1
ATOM 844 O O . GLN A 1 113 ? 9.348 11.680 -12.130 1.00 43.75 113 GLN A O 1
ATOM 849 N N . ASP A 1 114 ? 10.115 13.709 -12.765 1.00 50.19 114 ASP A N 1
ATOM 850 C C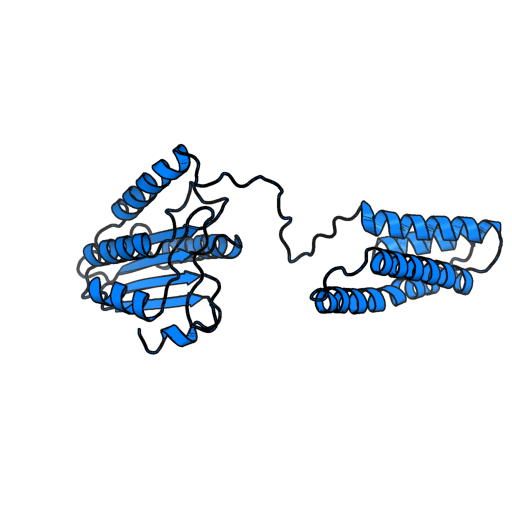A . ASP A 1 114 ? 10.578 14.084 -11.435 1.00 50.19 114 ASP A CA 1
ATOM 851 C C . ASP A 1 114 ? 9.360 14.008 -10.507 1.00 50.19 114 ASP A C 1
ATOM 853 O O . ASP A 1 114 ? 8.393 14.748 -10.722 1.00 50.19 114 ASP A O 1
ATOM 857 N N . PRO A 1 115 ? 9.355 13.078 -9.541 1.00 55.75 115 PRO A N 1
ATOM 858 C CA . PRO A 1 115 ? 8.187 12.827 -8.720 1.00 55.75 115 PRO A CA 1
ATOM 859 C C . PRO A 1 115 ? 7.796 14.123 -8.034 1.00 55.75 115 PRO A C 1
ATOM 861 O O . PRO A 1 115 ? 8.658 14.735 -7.403 1.00 55.75 115 PRO A O 1
ATOM 864 N N . GLU A 1 116 ? 6.532 14.543 -8.137 1.00 60.69 116 GLU A N 1
ATOM 865 C CA . GLU A 1 116 ? 6.028 15.697 -7.389 1.00 60.69 116 GLU A CA 1
ATOM 866 C C . GLU A 1 116 ? 6.286 15.424 -5.897 1.00 60.69 116 GLU A C 1
ATOM 868 O O . GLU A 1 116 ? 5.638 14.554 -5.304 1.00 60.69 116 GLU A O 1
ATOM 873 N N . PRO A 1 117 ? 7.270 16.088 -5.261 1.00 68.25 117 PRO A N 1
ATOM 874 C CA . PRO A 1 117 ? 7.690 15.645 -3.952 1.00 68.25 117 PRO A CA 1
ATOM 875 C C . PRO A 1 117 ? 6.616 16.033 -2.947 1.00 68.25 117 PRO A C 1
ATOM 877 O O . PRO A 1 117 ? 6.138 17.167 -2.940 1.00 68.25 117 PRO A O 1
ATOM 880 N N . LEU A 1 118 ? 6.308 15.136 -2.011 1.00 73.75 118 LEU A N 1
ATOM 881 C CA . LEU A 1 118 ? 5.406 15.440 -0.896 1.00 73.75 118 LEU A CA 1
ATOM 882 C C . LEU A 1 118 ? 5.862 16.672 -0.080 1.00 73.75 118 LEU A C 1
ATOM 884 O O . LEU A 1 118 ? 5.057 17.285 0.615 1.00 73.75 118 LEU A O 1
ATOM 888 N N . ALA A 1 119 ? 7.129 17.086 -0.207 1.00 74.88 119 ALA A N 1
ATOM 889 C CA . ALA A 1 119 ? 7.648 18.349 0.326 1.00 74.88 119 ALA A CA 1
ATOM 890 C C . ALA A 1 119 ? 7.008 19.620 -0.263 1.00 74.88 119 ALA A C 1
ATOM 892 O O . ALA A 1 119 ? 7.262 20.710 0.249 1.00 74.88 119 ALA A O 1
ATOM 893 N N . GLN A 1 120 ? 6.185 19.525 -1.307 1.00 83.75 120 GLN A N 1
ATOM 894 C CA . GLN A 1 120 ? 5.387 20.660 -1.750 1.00 83.75 120 GLN A CA 1
ATOM 895 C C . GLN A 1 120 ? 4.324 21.023 -0.709 1.00 83.75 120 GLN A C 1
ATOM 897 O O . GLN A 1 120 ? 3.528 20.183 -0.290 1.00 83.75 120 GLN A O 1
ATOM 902 N N . GLU A 1 121 ? 4.255 22.308 -0.351 1.00 86.69 121 GLU A N 1
ATOM 903 C CA . GLU A 1 121 ? 3.307 22.852 0.633 1.00 86.69 121 GLU A CA 1
ATOM 904 C C . GLU A 1 121 ? 1.857 22.417 0.349 1.00 86.69 121 GLU A C 1
ATOM 906 O O . GLU A 1 121 ? 1.140 21.980 1.251 1.00 86.69 121 GLU A O 1
ATOM 911 N N . ARG A 1 122 ? 1.436 22.464 -0.924 1.00 91.75 122 ARG A N 1
ATOM 912 C CA . ARG A 1 122 ? 0.094 22.041 -1.348 1.00 91.75 122 ARG A CA 1
ATOM 913 C C . ARG A 1 122 ? -0.184 20.580 -0.990 1.00 91.75 122 ARG A C 1
ATOM 915 O O . ARG A 1 122 ? -1.227 20.307 -0.398 1.00 91.75 122 ARG A O 1
ATOM 922 N N . LEU A 1 123 ? 0.710 19.660 -1.359 1.00 90.44 123 LEU A N 1
ATOM 923 C CA . LEU A 1 123 ? 0.531 18.225 -1.113 1.00 90.44 123 LEU A CA 1
ATOM 924 C C . LEU A 1 123 ? 0.569 17.915 0.384 1.00 90.44 123 LEU A C 1
ATOM 926 O O . LEU A 1 123 ? -0.263 17.153 0.872 1.00 90.44 123 LEU A O 1
ATOM 930 N N . PHE A 1 124 ? 1.452 18.577 1.132 1.00 89.69 124 PHE A N 1
ATOM 931 C CA . PHE A 1 124 ? 1.507 18.455 2.585 1.00 89.69 124 PHE A CA 1
ATOM 932 C C . PHE A 1 124 ? 0.174 18.839 3.255 1.00 89.69 124 PHE A C 1
ATOM 934 O O . PHE A 1 124 ? -0.363 18.081 4.066 1.00 89.69 124 PHE A O 1
ATOM 941 N N . HIS A 1 125 ? -0.415 19.982 2.886 1.00 92.44 125 HIS A N 1
ATOM 942 C CA . HIS A 1 125 ? -1.724 20.386 3.413 1.00 92.44 125 HIS A CA 1
ATOM 943 C C . HIS A 1 125 ? -2.867 19.495 2.919 1.00 92.44 125 HIS A C 1
ATOM 945 O O . HIS A 1 125 ? -3.794 19.206 3.683 1.00 92.44 125 HIS A O 1
ATOM 951 N N . LEU A 1 126 ? -2.811 19.055 1.660 1.00 94.38 126 LEU A N 1
ATOM 952 C CA . LEU A 1 126 ? -3.809 18.162 1.082 1.00 94.38 126 LEU A CA 1
ATOM 953 C C . LEU A 1 126 ? -3.865 16.836 1.840 1.00 94.38 126 LEU A C 1
ATOM 955 O O . LEU A 1 126 ? -4.956 16.384 2.173 1.00 94.38 126 LEU A O 1
ATOM 959 N N . GLN A 1 127 ? -2.716 16.260 2.186 1.00 95.75 127 GLN A N 1
ATOM 960 C CA . GLN A 1 127 ? -2.630 15.009 2.939 1.00 95.75 127 GLN A CA 1
ATOM 961 C C . GLN A 1 127 ? -3.357 15.080 4.287 1.00 95.75 127 GLN A C 1
ATOM 963 O O . GLN A 1 127 ? -4.105 14.165 4.639 1.00 95.75 127 GLN A O 1
ATOM 968 N N . GLY A 1 128 ? -3.237 16.206 4.999 1.00 95.31 128 GLY A N 1
ATOM 969 C CA . GLY A 1 128 ? -4.017 16.460 6.211 1.00 95.31 128 GLY A CA 1
ATOM 970 C C . GLY A 1 128 ? -5.529 16.458 5.957 1.00 95.31 128 GLY A C 1
ATOM 971 O O . GLY A 1 128 ? -6.287 15.879 6.727 1.00 95.31 128 GLY A O 1
ATOM 972 N N . GLN A 1 129 ? -5.989 17.046 4.851 1.00 96.94 129 GLN A N 1
ATOM 973 C CA . GLN A 1 129 ? -7.414 17.046 4.500 1.00 96.94 129 GLN A CA 1
ATOM 974 C C . GLN A 1 129 ? -7.907 15.671 4.035 1.00 96.94 129 GLN A C 1
ATOM 976 O O . GLN A 1 129 ? -9.040 15.301 4.345 1.00 96.94 129 GLN A O 1
ATOM 981 N N . LEU A 1 130 ? -7.084 14.922 3.297 1.00 97.31 130 LEU A N 1
ATOM 982 C CA . LEU A 1 130 ? -7.426 13.596 2.784 1.00 97.31 130 LEU A CA 1
ATOM 983 C C . LEU A 1 130 ? -7.705 12.624 3.926 1.00 97.31 130 LEU A C 1
ATOM 985 O O . LEU A 1 130 ? -8.750 11.975 3.914 1.00 97.31 130 LEU A O 1
ATOM 989 N N . ILE A 1 131 ? -6.835 12.573 4.942 1.00 98.19 131 ILE A N 1
ATOM 990 C CA . ILE A 1 131 ? -7.061 11.683 6.084 1.00 98.19 131 ILE A CA 1
ATOM 991 C C . ILE A 1 131 ? -8.331 12.062 6.854 1.00 98.19 131 ILE A C 1
ATOM 993 O O . ILE A 1 131 ? -9.130 11.183 7.159 1.00 98.19 131 ILE A O 1
ATOM 997 N N . GLU A 1 132 ? -8.588 13.349 7.115 1.00 98.38 132 GLU A N 1
ATOM 998 C CA . GLU A 1 132 ? -9.815 13.755 7.819 1.00 98.38 132 GLU A CA 1
ATOM 999 C C . GLU A 1 132 ? -11.079 13.389 7.035 1.00 98.38 132 GLU A C 1
ATOM 1001 O O . GLU A 1 132 ? -12.038 12.873 7.611 1.00 98.38 132 GLU A O 1
ATOM 1006 N N . ARG A 1 133 ? -11.080 13.614 5.713 1.00 97.81 133 ARG A N 1
ATOM 1007 C CA . ARG A 1 133 ? -12.207 13.252 4.842 1.00 97.81 133 ARG A CA 1
ATOM 1008 C C . ARG A 1 133 ? -12.426 11.744 4.809 1.00 97.81 133 ARG A C 1
ATOM 1010 O O . ARG A 1 133 ? -13.562 11.309 4.971 1.00 97.81 133 ARG A O 1
ATOM 1017 N N . ALA A 1 134 ? -11.359 10.963 4.650 1.00 97.94 134 ALA A N 1
ATOM 1018 C CA . ALA A 1 134 ? -11.433 9.507 4.622 1.00 97.94 134 ALA A CA 1
ATOM 1019 C C . ALA A 1 134 ? -11.967 8.948 5.949 1.00 97.94 134 ALA A C 1
ATOM 1021 O O . ALA A 1 134 ? -12.887 8.137 5.952 1.00 97.94 134 ALA A O 1
ATOM 1022 N N . LEU A 1 135 ? -11.474 9.446 7.088 1.00 98.56 135 LEU A N 1
ATOM 1023 C CA . LEU A 1 135 ? -11.970 9.045 8.406 1.00 98.56 135 LEU A CA 1
ATOM 1024 C C . LEU A 1 135 ? -13.439 9.444 8.617 1.00 98.56 135 LEU A C 1
ATOM 1026 O O . LEU A 1 135 ? -14.192 8.713 9.263 1.00 98.56 135 LEU A O 1
ATOM 1030 N N . ALA A 1 136 ? -13.851 10.623 8.147 1.00 98.12 136 ALA A N 1
ATOM 1031 C CA . ALA A 1 136 ? -15.224 11.111 8.285 1.00 98.12 136 ALA A CA 1
ATOM 1032 C C . ALA A 1 136 ?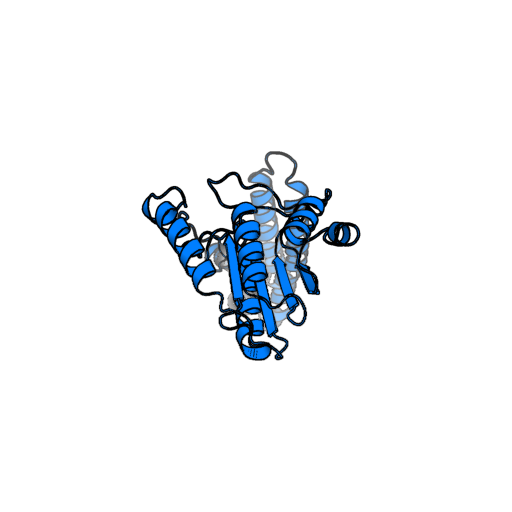 -16.226 10.362 7.392 1.00 98.12 136 ALA A C 1
ATOM 1034 O O . ALA A 1 136 ? -17.404 10.303 7.739 1.00 98.12 136 ALA A O 1
ATOM 1035 N N . ALA A 1 137 ? -15.767 9.789 6.278 1.00 97.38 137 ALA A N 1
ATOM 1036 C CA . ALA A 1 137 ? -16.599 9.022 5.355 1.00 97.38 137 ALA A CA 1
ATOM 1037 C C . ALA A 1 137 ? -17.015 7.644 5.902 1.00 97.38 137 ALA A C 1
ATOM 1039 O O . ALA A 1 137 ? -17.969 7.065 5.387 1.00 97.38 137 ALA A O 1
ATOM 1040 N N . ILE A 1 138 ? -16.334 7.141 6.941 1.00 98.25 138 ILE A N 1
ATOM 1041 C CA . ILE A 1 138 ? -16.632 5.845 7.563 1.00 98.25 138 ILE A CA 1
ATOM 1042 C C . ILE A 1 138 ? -17.969 5.927 8.311 1.00 98.25 138 ILE A C 1
ATOM 1044 O O . ILE A 1 138 ? -18.099 6.614 9.332 1.00 98.25 138 ILE A O 1
ATOM 1048 N N . GLN A 1 139 ? -18.959 5.208 7.794 1.00 97.75 139 GLN A N 1
ATOM 1049 C CA . GLN A 1 139 ? -20.316 5.144 8.322 1.00 97.75 139 GLN A CA 1
ATOM 1050 C C . GLN A 1 139 ? -20.406 4.198 9.531 1.00 97.75 139 GLN A C 1
ATOM 1052 O O . GLN A 1 139 ? -19.613 3.259 9.644 1.00 97.75 139 GLN A O 1
ATOM 1057 N N . PRO A 1 140 ? -21.326 4.466 10.477 1.00 97.12 140 PRO A N 1
ATOM 1058 C CA . PRO A 1 140 ? -21.585 3.569 11.598 1.00 97.12 140 PRO A CA 1
ATOM 1059 C C . PRO A 1 140 ? -22.325 2.301 11.154 1.00 97.12 140 PRO A C 1
ATOM 1061 O O . PRO A 1 140 ? -23.170 2.367 10.260 1.00 97.12 140 PRO A O 1
ATOM 1064 N N . GLY A 1 141 ? -22.045 1.194 11.839 1.00 93.38 141 GLY A N 1
ATOM 1065 C CA . GLY A 1 141 ? -22.655 -0.104 11.576 1.00 93.38 141 GLY A CA 1
ATOM 1066 C C . GLY A 1 141 ? -24.133 -0.117 11.950 1.00 93.38 141 GLY A C 1
ATOM 1067 O O . GLY A 1 141 ? -24.617 0.709 12.739 1.00 93.38 141 GLY A O 1
ATOM 1068 N N . ARG A 1 142 ? -24.879 -1.050 11.363 1.00 93.12 142 ARG A N 1
ATOM 1069 C CA . ARG A 1 142 ? -26.326 -1.180 11.549 1.00 93.12 142 ARG A CA 1
ATOM 1070 C C . ARG A 1 142 ? -26.645 -2.310 12.528 1.00 93.12 142 ARG A C 1
ATOM 1072 O O . ARG A 1 142 ? -26.386 -3.464 12.207 1.00 93.12 142 ARG A O 1
ATOM 1079 N N . PRO A 1 143 ? -27.311 -2.014 13.662 1.00 93.31 143 PRO A N 1
ATOM 1080 C CA . PRO A 1 143 ? -27.636 -3.033 14.654 1.00 93.31 143 PRO A CA 1
ATOM 1081 C C . PRO A 1 143 ? -28.402 -4.224 14.066 1.00 93.31 143 PRO A C 1
ATOM 1083 O O . PRO A 1 143 ? -29.464 -4.048 13.460 1.00 93.31 143 PRO A O 1
ATOM 1086 N N . GLY A 1 144 ? -27.897 -5.433 14.304 1.00 94.94 144 GLY A N 1
ATOM 1087 C CA . GLY A 1 144 ? -28.499 -6.691 13.865 1.00 94.94 144 GLY A CA 1
ATOM 1088 C C . GLY A 1 144 ? -28.145 -7.091 12.432 1.00 94.94 144 GLY A C 1
ATOM 1089 O O . GLY A 1 144 ? -28.723 -8.054 11.918 1.00 94.94 144 GLY A O 1
ATOM 1090 N N . VAL A 1 145 ? -27.240 -6.364 11.773 1.00 94.69 145 VAL A N 1
ATOM 1091 C CA . VAL A 1 145 ? -26.730 -6.683 10.439 1.00 94.69 145 VAL A CA 1
ATOM 1092 C C . VAL A 1 145 ? -25.210 -6.777 10.537 1.00 94.69 145 VAL A C 1
ATOM 1094 O O . VAL A 1 145 ? -24.570 -5.742 10.642 1.00 94.69 145 VAL A O 1
ATOM 1097 N N . PRO A 1 146 ? -24.620 -7.985 10.474 1.00 95.19 146 PRO A N 1
ATOM 1098 C CA . PRO A 1 146 ? -23.171 -8.125 10.438 1.00 95.19 146 PRO A CA 1
ATOM 1099 C C . PRO A 1 146 ? -22.593 -7.461 9.188 1.00 95.19 146 PRO A C 1
ATOM 1101 O O . PRO A 1 146 ? -22.915 -7.856 8.062 1.00 95.19 146 PRO A O 1
ATOM 1104 N N . GLU A 1 147 ? -21.733 -6.469 9.383 1.00 96.81 147 GLU A N 1
ATOM 1105 C CA . GLU A 1 147 ? -21.089 -5.713 8.315 1.00 96.81 147 GLU A CA 1
ATOM 1106 C C . GLU A 1 147 ? -19.568 -5.911 8.319 1.00 96.81 147 GLU A C 1
ATOM 1108 O O . GLU A 1 147 ? -18.930 -6.243 9.325 1.00 96.81 147 GLU A O 1
ATOM 1113 N N . LEU A 1 148 ? -18.973 -5.745 7.136 1.00 98.12 148 LEU A N 1
ATOM 1114 C CA . LEU A 1 148 ? -17.532 -5.812 6.945 1.00 98.12 148 LEU A CA 1
ATOM 1115 C C . LEU A 1 148 ? -16.977 -4.391 6.840 1.00 98.12 148 LEU A C 1
ATOM 1117 O O . LEU A 1 148 ? -17.394 -3.611 5.985 1.00 98.12 148 LEU A O 1
ATOM 1121 N N . TYR A 1 149 ? -16.005 -4.078 7.689 1.00 98.56 149 TYR A N 1
ATOM 1122 C CA . TYR A 1 149 ? -15.216 -2.855 7.608 1.00 98.56 149 TYR A CA 1
ATOM 1123 C C . TYR A 1 149 ? -13.884 -3.153 6.946 1.00 98.56 149 TYR A C 1
ATOM 1125 O O . TYR A 1 149 ? -13.244 -4.143 7.285 1.00 98.56 149 TYR A O 1
ATOM 1133 N N . PHE A 1 150 ? -13.435 -2.300 6.033 1.00 98.69 150 PHE A N 1
ATOM 1134 C CA . PHE A 1 150 ? -12.186 -2.514 5.310 1.00 98.69 150 PHE A CA 1
ATOM 1135 C C . PHE A 1 150 ? -11.146 -1.455 5.666 1.00 98.69 150 PHE A C 1
ATOM 1137 O O . PHE A 1 150 ? -11.405 -0.256 5.561 1.00 98.69 150 PHE A O 1
ATOM 1144 N N . ILE A 1 151 ? -9.945 -1.905 6.025 1.00 98.75 151 ILE A N 1
ATOM 1145 C CA . ILE A 1 151 ? -8.755 -1.061 6.084 1.00 98.75 151 ILE A CA 1
ATOM 1146 C C . ILE A 1 151 ? -7.723 -1.611 5.111 1.00 98.75 151 ILE A C 1
ATOM 1148 O O . ILE A 1 151 ? -7.298 -2.761 5.202 1.00 98.75 151 ILE A O 1
ATOM 1152 N N . GLY A 1 152 ? -7.302 -0.751 4.200 1.00 98.44 152 GLY A N 1
ATOM 1153 C CA . GLY A 1 152 ? -6.223 -0.990 3.269 1.00 98.44 152 GLY A CA 1
ATOM 1154 C C . GLY A 1 152 ? -4.954 -0.249 3.659 1.00 98.44 152 GLY A C 1
ATOM 1155 O O . GLY A 1 152 ? -5.029 0.937 3.975 1.00 98.44 152 GLY A O 1
ATOM 1156 N N . PHE A 1 153 ? -3.798 -0.909 3.621 1.00 98.62 153 PHE A N 1
ATOM 1157 C CA . PHE A 1 153 ? -2.525 -0.301 4.006 1.00 98.62 153 PHE A CA 1
ATOM 1158 C C . PHE A 1 153 ? -1.381 -0.712 3.067 1.00 98.62 153 PHE A C 1
ATOM 1160 O O . PHE A 1 153 ? -0.869 -1.828 3.152 1.00 98.62 153 PHE A O 1
ATOM 1167 N N . ALA A 1 154 ? -0.950 0.215 2.208 1.00 98.31 154 ALA A N 1
ATOM 1168 C CA . ALA A 1 154 ? 0.228 0.074 1.346 1.00 98.31 154 ALA A CA 1
ATOM 1169 C C . ALA A 1 154 ? 1.291 1.134 1.680 1.00 98.31 154 ALA A C 1
ATOM 1171 O O . ALA A 1 154 ? 1.304 2.206 1.079 1.00 98.31 154 ALA A O 1
ATOM 1172 N N . PRO A 1 155 ? 2.165 0.886 2.667 1.00 97.69 155 PRO A N 1
ATOM 1173 C CA . PRO A 1 155 ? 3.136 1.866 3.155 1.00 97.69 155 PRO A CA 1
ATOM 1174 C C . PRO A 1 155 ? 4.381 2.048 2.281 1.00 97.69 155 PRO A C 1
ATOM 1176 O O . PRO A 1 155 ? 5.225 2.874 2.623 1.00 97.69 155 PRO A O 1
ATOM 1179 N N . ASP A 1 156 ? 4.543 1.321 1.181 1.00 95.88 156 ASP A N 1
ATOM 1180 C CA . ASP A 1 156 ? 5.775 1.340 0.391 1.00 95.88 156 ASP A CA 1
ATOM 1181 C C . ASP A 1 156 ? 5.574 1.993 -0.985 1.00 95.88 156 ASP A C 1
ATOM 1183 O O . ASP A 1 156 ? 4.903 1.432 -1.841 1.00 95.88 156 ASP A O 1
ATOM 1187 N N . ALA A 1 157 ? 6.177 3.166 -1.199 1.00 93.69 157 ALA A N 1
ATOM 1188 C CA . ALA A 1 157 ? 6.167 3.881 -2.478 1.00 93.69 157 ALA A CA 1
ATOM 1189 C C . ALA A 1 157 ? 7.334 3.518 -3.412 1.00 93.69 157 ALA A C 1
ATOM 1191 O O . ALA A 1 157 ? 7.559 4.220 -4.397 1.00 93.69 157 ALA A O 1
ATOM 1192 N N . SER A 1 158 ? 8.138 2.497 -3.101 1.00 89.00 158 SER A N 1
ATOM 1193 C CA . SER A 1 158 ? 9.240 2.084 -3.983 1.00 89.00 158 SER A CA 1
ATOM 1194 C C . SER A 1 158 ? 8.759 1.428 -5.279 1.00 89.00 158 SER A C 1
ATOM 1196 O O . SER A 1 158 ? 9.519 1.384 -6.245 1.00 89.00 158 SER A O 1
ATOM 1198 N N . GLN A 1 159 ? 7.517 0.931 -5.306 1.00 88.12 159 GLN A N 1
ATOM 1199 C CA . GLN A 1 159 ? 6.888 0.305 -6.466 1.00 88.12 159 GLN A CA 1
ATOM 1200 C C . GLN A 1 159 ? 5.383 0.599 -6.485 1.00 88.12 159 GLN A C 1
ATOM 1202 O O . GLN A 1 159 ? 4.711 0.470 -5.461 1.00 88.12 159 GLN A O 1
ATOM 1207 N N . ASP A 1 160 ? 4.813 0.877 -7.657 1.00 88.31 160 ASP A N 1
ATOM 1208 C CA . ASP A 1 160 ? 3.375 1.161 -7.772 1.00 88.31 160 ASP A CA 1
ATOM 1209 C C . ASP A 1 160 ? 2.485 -0.094 -7.719 1.00 88.31 160 ASP A C 1
ATOM 1211 O O . ASP A 1 160 ? 1.257 -0.007 -7.621 1.00 88.31 160 ASP A O 1
ATOM 1215 N N . VAL A 1 161 ? 3.080 -1.293 -7.696 1.00 91.06 161 VAL A N 1
ATOM 1216 C CA . VAL A 1 161 ? 2.339 -2.556 -7.529 1.00 91.06 161 VAL A CA 1
ATOM 1217 C C . VAL A 1 161 ? 1.501 -2.563 -6.250 1.00 91.06 161 VAL A C 1
ATOM 1219 O O . VAL A 1 161 ? 0.370 -3.048 -6.271 1.00 91.06 161 VAL A O 1
ATOM 1222 N N . PHE A 1 162 ? 2.002 -1.957 -5.168 1.00 94.62 162 PHE A N 1
ATOM 1223 C CA . PHE A 1 162 ? 1.314 -1.930 -3.880 1.00 94.62 162 PHE A CA 1
ATOM 1224 C C . PHE A 1 162 ? 0.056 -1.057 -3.929 1.00 94.62 162 PHE A C 1
ATOM 1226 O O . PHE A 1 162 ? -1.013 -1.487 -3.492 1.00 94.62 162 PHE A O 1
ATOM 1233 N N . VAL A 1 163 ? 0.130 0.140 -4.526 1.00 93.88 163 VAL A N 1
ATOM 1234 C CA . VAL A 1 163 ? -1.052 1.009 -4.677 1.00 93.88 163 VAL A CA 1
ATOM 1235 C C . VAL A 1 163 ? -2.061 0.430 -5.674 1.00 93.88 163 VAL A C 1
ATOM 1237 O O . VAL A 1 163 ? -3.273 0.531 -5.470 1.00 93.88 163 VAL A O 1
ATOM 1240 N N . ASN A 1 164 ? -1.594 -0.248 -6.722 1.00 93.75 164 ASN A N 1
ATOM 1241 C CA . ASN A 1 164 ? -2.468 -0.912 -7.687 1.00 93.75 164 ASN A CA 1
ATOM 1242 C C . ASN A 1 164 ? -3.218 -2.100 -7.073 1.00 93.75 164 ASN A C 1
ATOM 1244 O O . ASN A 1 164 ? -4.426 -2.247 -7.290 1.00 93.75 164 ASN A O 1
ATOM 1248 N N . GLU A 1 165 ? -2.535 -2.907 -6.261 1.00 93.75 165 GLU A N 1
ATOM 1249 C CA . GLU A 1 165 ? -3.164 -3.966 -5.475 1.00 93.75 165 GLU A CA 1
ATOM 1250 C C . GLU A 1 165 ? -4.191 -3.378 -4.502 1.00 93.75 165 GLU A C 1
ATOM 1252 O O . GLU A 1 165 ? -5.321 -3.868 -4.432 1.00 93.75 165 GLU A O 1
ATOM 1257 N N . MET A 1 166 ? -3.868 -2.256 -3.851 1.00 94.06 166 MET A N 1
ATOM 1258 C CA . MET A 1 166 ? -4.808 -1.579 -2.963 1.00 94.06 166 MET A CA 1
ATOM 1259 C C . MET A 1 166 ? -6.092 -1.132 -3.659 1.00 94.06 166 MET A C 1
ATOM 1261 O O . MET A 1 166 ? -7.187 -1.435 -3.178 1.00 94.06 166 MET A O 1
ATOM 1265 N N . ARG A 1 167 ? -5.980 -0.462 -4.813 1.00 95.31 167 ARG A N 1
ATOM 1266 C CA . ARG A 1 167 ? -7.143 -0.057 -5.623 1.00 95.31 167 ARG A CA 1
ATOM 1267 C C . ARG A 1 167 ? -7.996 -1.260 -6.019 1.00 95.31 167 ARG A C 1
ATOM 1269 O O . ARG A 1 167 ? -9.224 -1.180 -6.038 1.00 95.31 167 ARG A O 1
ATOM 1276 N N . TYR A 1 168 ? -7.360 -2.375 -6.376 1.00 96.56 168 TYR A N 1
ATOM 1277 C CA . TYR A 1 168 ? -8.073 -3.591 -6.749 1.00 96.56 168 TYR A CA 1
ATOM 1278 C C . TYR A 1 168 ? -8.836 -4.194 -5.564 1.00 96.56 168 TYR A C 1
ATOM 1280 O O . TYR A 1 168 ? -10.038 -4.436 -5.681 1.00 96.56 168 TYR A O 1
ATOM 1288 N N . VAL A 1 169 ? -8.166 -4.393 -4.426 1.00 96.62 169 VAL A N 1
ATOM 1289 C CA . VAL A 1 169 ? -8.770 -5.008 -3.237 1.00 96.62 169 VAL A CA 1
ATOM 1290 C C . VAL A 1 169 ? -9.886 -4.134 -2.669 1.00 96.62 169 VAL A C 1
ATOM 1292 O O . VAL A 1 169 ? -10.949 -4.661 -2.351 1.00 96.62 169 VAL A O 1
ATOM 1295 N N . GLN A 1 170 ? -9.698 -2.811 -2.601 1.00 96.19 170 GLN A N 1
ATOM 1296 C CA . GLN A 1 170 ? -10.746 -1.909 -2.119 1.00 96.19 170 GLN A CA 1
ATOM 1297 C C . GLN A 1 170 ? -12.008 -2.010 -2.983 1.00 96.19 170 GLN A C 1
ATOM 1299 O O . GLN A 1 170 ? -13.087 -2.256 -2.451 1.00 96.19 170 GLN A O 1
ATOM 1304 N N . ARG A 1 171 ? -11.879 -1.912 -4.316 1.00 96.88 171 ARG A N 1
ATOM 1305 C CA . ARG A 1 171 ? -13.029 -2.056 -5.227 1.00 96.88 171 ARG A CA 1
ATOM 1306 C C . ARG A 1 171 ? -13.717 -3.408 -5.075 1.00 96.88 171 ARG A C 1
ATOM 1308 O O . ARG A 1 171 ? -14.940 -3.470 -5.043 1.00 96.88 171 ARG A O 1
ATOM 1315 N N . LEU A 1 172 ? -12.944 -4.487 -4.955 1.00 97.25 172 LEU A N 1
ATOM 1316 C CA . LEU A 1 172 ? -13.484 -5.833 -4.772 1.00 97.25 172 LEU A CA 1
ATOM 1317 C C . LEU A 1 172 ? -14.343 -5.933 -3.504 1.00 97.25 172 LEU A C 1
ATOM 1319 O O . LEU A 1 172 ? -15.432 -6.507 -3.545 1.00 97.25 172 LEU A O 1
ATOM 1323 N N . LEU A 1 173 ? -13.846 -5.402 -2.389 1.00 97.44 173 LEU A N 1
ATOM 1324 C CA . LEU A 1 173 ? -14.524 -5.429 -1.094 1.00 97.44 173 LEU A CA 1
ATOM 1325 C C . LEU A 1 173 ? -15.762 -4.523 -1.113 1.00 97.44 173 LEU A C 1
ATOM 1327 O O . LEU A 1 173 ? -16.833 -4.944 -0.668 1.00 97.44 173 LEU A O 1
ATOM 1331 N N . ASP A 1 174 ? -15.658 -3.344 -1.725 1.00 96.69 174 ASP A N 1
ATOM 1332 C CA . ASP A 1 174 ? -16.776 -2.411 -1.846 1.00 96.69 174 ASP A CA 1
ATOM 1333 C C . ASP A 1 174 ? -17.913 -3.014 -2.686 1.00 96.69 174 ASP A C 1
ATOM 1335 O O . ASP A 1 174 ? -19.073 -2.976 -2.274 1.00 96.69 174 ASP A O 1
ATOM 1339 N N . GLU A 1 175 ? -17.590 -3.634 -3.825 1.00 96.81 175 GLU A N 1
ATOM 1340 C CA . GLU A 1 175 ? -18.578 -4.191 -4.757 1.00 96.81 175 GLU A CA 1
ATOM 1341 C C . GLU A 1 175 ? -19.159 -5.535 -4.302 1.00 96.81 175 GLU A C 1
ATOM 1343 O O . GLU A 1 175 ? -20.358 -5.773 -4.456 1.00 96.81 175 GLU A O 1
ATOM 1348 N N . ARG A 1 176 ? -18.326 -6.447 -3.781 1.00 96.38 176 ARG A N 1
ATOM 1349 C CA . ARG A 1 176 ? -18.753 -7.829 -3.480 1.00 96.38 176 ARG A CA 1
ATOM 1350 C C . ARG A 1 176 ? -19.092 -8.078 -2.023 1.00 96.38 176 ARG A C 1
ATOM 1352 O O . ARG A 1 176 ? -19.841 -9.011 -1.741 1.00 96.38 176 ARG A O 1
ATOM 1359 N N . HIS A 1 177 ? -18.534 -7.283 -1.118 1.00 94.75 177 HIS A N 1
ATOM 1360 C CA . HIS A 1 177 ? -18.698 -7.459 0.323 1.00 94.75 177 HIS A CA 1
ATOM 1361 C C . HIS A 1 177 ? -19.377 -6.263 0.995 1.00 94.75 177 HIS A C 1
ATOM 1363 O O . HIS A 1 177 ? -19.529 -6.261 2.213 1.00 94.75 177 HIS A O 1
ATOM 1369 N N . GLY A 1 178 ? -19.841 -5.283 0.211 1.00 94.00 178 GLY A N 1
ATOM 1370 C CA . GLY A 1 178 ? -20.647 -4.173 0.710 1.00 94.00 178 GLY A CA 1
ATOM 1371 C C . GLY A 1 178 ? -19.879 -3.234 1.635 1.00 94.00 178 GLY A C 1
ATOM 1372 O O . GLY A 1 178 ? -20.495 -2.596 2.483 1.00 94.00 178 GLY A O 1
ATOM 1373 N N . THR A 1 179 ? -18.554 -3.134 1.487 1.00 96.56 179 THR A N 1
ATOM 1374 C CA . THR A 1 179 ? -17.738 -2.235 2.319 1.00 96.56 179 THR A CA 1
ATOM 1375 C C . THR A 1 179 ? -17.796 -0.778 1.869 1.00 96.56 179 THR A C 1
ATOM 1377 O O . THR A 1 179 ? -17.145 0.069 2.474 1.00 96.56 179 THR A O 1
ATOM 1380 N N . ALA A 1 180 ? -18.577 -0.452 0.833 1.00 95.12 180 ALA A N 1
ATOM 1381 C CA . ALA A 1 180 ? -18.742 0.917 0.360 1.00 95.12 180 ALA A CA 1
ATOM 1382 C C . ALA A 1 180 ? -19.304 1.811 1.483 1.00 95.12 180 ALA A C 1
ATOM 1384 O O . ALA A 1 180 ? -20.421 1.610 1.954 1.00 95.12 180 ALA A O 1
ATOM 1385 N N . GLY A 1 181 ? -18.524 2.808 1.911 1.00 95.69 181 GLY A N 1
ATOM 1386 C CA . GLY A 1 181 ? -18.845 3.649 3.074 1.00 95.69 181 GLY A CA 1
ATOM 1387 C C . GLY A 1 181 ? -18.346 3.101 4.419 1.00 95.69 181 GLY A C 1
ATOM 1388 O O . GLY A 1 181 ? -18.396 3.815 5.414 1.00 95.69 181 GLY A O 1
ATOM 1389 N N . HIS A 1 182 ? -17.802 1.885 4.449 1.00 97.75 182 HIS A N 1
ATOM 1390 C CA . HIS A 1 182 ? -17.126 1.242 5.585 1.00 97.75 182 HIS A CA 1
ATOM 1391 C C . HIS A 1 182 ? -15.647 0.933 5.279 1.00 97.75 182 HIS A C 1
ATOM 1393 O O . HIS A 1 182 ? -14.994 0.192 6.017 1.00 97.75 182 HIS A O 1
ATOM 1399 N N . SER A 1 183 ? -15.113 1.489 4.188 1.00 97.69 183 SER A N 1
ATOM 1400 C CA . SER A 1 183 ? -13.753 1.270 3.705 1.00 97.69 183 SER A CA 1
ATOM 1401 C C . SER A 1 183 ? -12.877 2.517 3.838 1.00 97.69 183 SER A C 1
ATOM 1403 O O . SER A 1 183 ? -13.310 3.646 3.607 1.00 97.69 183 SER A O 1
ATOM 1405 N N . ILE A 1 184 ? -11.612 2.308 4.199 1.00 98.19 184 ILE A N 1
ATOM 1406 C CA . ILE A 1 184 ? -10.550 3.314 4.129 1.00 98.19 184 ILE A CA 1
ATOM 1407 C C . ILE A 1 184 ? -9.271 2.661 3.609 1.00 98.19 184 ILE A C 1
ATOM 1409 O O . ILE A 1 184 ? -8.809 1.662 4.151 1.00 98.19 184 ILE A O 1
ATOM 1413 N N . ALA A 1 185 ? -8.683 3.231 2.562 1.00 98.06 185 ALA A N 1
ATOM 1414 C CA . ALA A 1 185 ? -7.387 2.814 2.045 1.00 98.06 185 ALA A CA 1
ATOM 1415 C C . ALA A 1 185 ? -6.352 3.905 2.315 1.00 98.06 185 ALA A C 1
ATOM 1417 O O . ALA A 1 185 ? -6.614 5.089 2.108 1.00 98.06 185 ALA A O 1
ATOM 1418 N N . LEU A 1 186 ? -5.186 3.488 2.791 1.00 98.56 186 LEU A N 1
ATOM 1419 C CA . LEU A 1 186 ? -4.010 4.314 2.998 1.00 98.56 186 LEU A CA 1
ATOM 1420 C C . LEU A 1 186 ? -2.920 3.784 2.069 1.00 98.56 186 LEU A C 1
ATOM 1422 O O . LEU A 1 186 ? -2.651 2.578 2.073 1.00 98.56 186 LEU A O 1
ATOM 1426 N N . ALA A 1 187 ? -2.275 4.662 1.308 1.00 97.75 187 ALA A N 1
ATOM 1427 C CA . ALA A 1 187 ? -1.225 4.257 0.383 1.00 97.75 187 ALA A CA 1
ATOM 1428 C C . ALA A 1 187 ? -0.107 5.296 0.297 1.00 97.75 187 ALA A C 1
ATOM 1430 O O . ALA A 1 187 ? -0.341 6.498 0.418 1.00 97.75 187 ALA A O 1
ATOM 1431 N N . ASN A 1 188 ? 1.102 4.802 0.062 1.00 95.94 188 ASN A N 1
ATOM 1432 C CA . ASN A 1 188 ? 2.267 5.577 -0.320 1.00 95.94 188 ASN A CA 1
ATOM 1433 C C . ASN A 1 188 ? 2.575 5.245 -1.782 1.00 95.94 188 ASN A C 1
ATOM 1435 O O . ASN A 1 188 ? 2.689 4.082 -2.157 1.00 95.94 188 ASN A O 1
ATOM 1439 N N . SER A 1 189 ? 2.644 6.272 -2.615 1.00 93.06 189 SER A N 1
ATOM 1440 C CA . SER A 1 189 ? 2.995 6.212 -4.034 1.00 93.06 189 SER A CA 1
ATOM 1441 C C . SER A 1 189 ? 3.341 7.633 -4.456 1.00 93.06 189 SER A C 1
ATOM 1443 O O . SER A 1 189 ? 2.915 8.601 -3.823 1.00 93.06 189 SER A O 1
ATOM 1445 N N . GLN A 1 190 ? 4.133 7.779 -5.508 1.00 87.38 190 GLN A N 1
ATOM 1446 C CA . GLN A 1 190 ? 4.416 9.092 -6.080 1.00 87.38 190 GLN A CA 1
ATOM 1447 C C . GLN A 1 190 ? 3.246 9.603 -6.930 1.00 87.38 190 GLN A C 1
ATOM 1449 O O . GLN A 1 190 ? 3.012 10.806 -6.993 1.00 87.38 190 GLN A O 1
ATOM 1454 N N . GLU A 1 191 ? 2.461 8.696 -7.511 1.00 87.31 191 GLU A N 1
ATOM 1455 C CA . GLU A 1 191 ? 1.349 9.035 -8.400 1.00 87.31 191 GLU A CA 1
ATOM 1456 C C . GLU A 1 191 ? 0.028 9.250 -7.648 1.00 87.31 191 GLU A C 1
ATOM 1458 O O . GLU A 1 191 ? -0.846 9.984 -8.106 1.00 87.31 191 GLU A O 1
ATOM 1463 N N . ALA A 1 192 ? -0.136 8.625 -6.478 1.00 90.62 192 ALA A N 1
ATOM 1464 C CA . ALA A 1 192 ? -1.411 8.597 -5.755 1.00 90.62 192 ALA A CA 1
ATOM 1465 C C . ALA A 1 192 ? -1.491 9.563 -4.555 1.00 90.62 192 ALA A C 1
ATOM 1467 O O . ALA A 1 1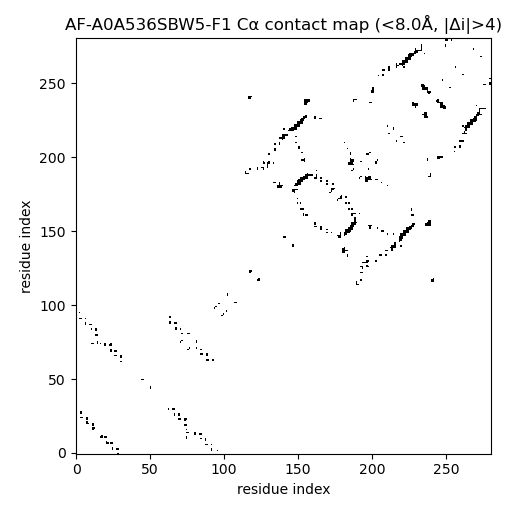92 ? -2.377 9.428 -3.707 1.00 90.62 192 ALA A O 1
ATOM 1468 N N . LEU A 1 193 ? -0.595 10.557 -4.482 1.00 90.88 193 LEU A N 1
ATOM 1469 C CA . LEU A 1 193 ? -0.520 11.530 -3.378 1.00 90.88 193 LEU A CA 1
ATOM 1470 C C . LEU A 1 193 ? -1.748 12.440 -3.244 1.00 90.88 193 LEU A C 1
ATOM 1472 O O . LEU A 1 193 ? -1.947 13.042 -2.189 1.00 90.88 193 LEU A O 1
ATOM 1476 N N . GLU A 1 194 ? -2.563 12.575 -4.288 1.00 93.50 194 GLU A N 1
ATOM 1477 C CA . GLU A 1 194 ? -3.831 13.315 -4.223 1.00 93.50 194 GLU A CA 1
ATOM 1478 C C . GLU A 1 194 ? -5.053 12.394 -4.041 1.00 93.50 194 GLU A C 1
ATOM 1480 O O . GLU A 1 194 ? -6.151 12.880 -3.769 1.00 93.50 194 GLU A O 1
ATOM 1485 N N . GLU A 1 195 ? -4.869 11.077 -4.175 1.00 93.81 195 GLU A N 1
ATOM 1486 C CA . GLU A 1 195 ? -5.936 10.069 -4.145 1.00 93.81 195 GLU A CA 1
ATOM 1487 C C . GLU A 1 195 ? -6.079 9.439 -2.758 1.00 93.81 195 GLU A C 1
ATOM 1489 O O . GLU A 1 195 ? -7.181 9.401 -2.206 1.00 93.81 195 GLU A O 1
ATOM 1494 N N . PHE A 1 196 ? -4.967 8.981 -2.173 1.00 96.06 196 PHE A N 1
ATOM 1495 C CA . PHE A 1 196 ? -4.969 8.294 -0.885 1.00 96.06 196 PHE A CA 1
ATOM 1496 C C . PHE A 1 196 ? -4.327 9.137 0.220 1.00 96.06 196 PHE A C 1
ATOM 1498 O O . PHE A 1 196 ? -3.322 9.823 -0.004 1.00 96.06 196 PHE A O 1
ATOM 1505 N N . PRO A 1 197 ? -4.857 9.065 1.454 1.00 97.44 197 PRO A N 1
ATOM 1506 C CA . PRO A 1 197 ? -4.104 9.492 2.615 1.00 97.44 197 PRO A CA 1
ATOM 1507 C C . PRO A 1 197 ? -2.848 8.631 2.786 1.00 97.44 197 PRO A C 1
ATOM 1509 O O . PRO A 1 197 ? -2.870 7.418 2.566 1.00 97.44 197 PRO A O 1
ATOM 1512 N N . LEU A 1 198 ? -1.780 9.263 3.262 1.00 97.06 198 LEU A N 1
ATOM 1513 C CA . LEU A 1 198 ? -0.484 8.638 3.483 1.00 97.06 198 LEU A CA 1
ATOM 1514 C C . LEU A 1 198 ? -0.600 7.403 4.387 1.00 97.06 198 LEU A C 1
ATOM 1516 O O . LEU A 1 198 ? -1.112 7.481 5.514 1.00 97.06 198 LEU A O 1
ATOM 1520 N N . ALA A 1 199 ? -0.034 6.289 3.937 1.00 98.12 199 ALA A N 1
ATOM 1521 C CA . ALA A 1 199 ? 0.155 5.082 4.725 1.00 98.12 199 ALA A CA 1
ATOM 1522 C C . ALA A 1 199 ? 1.335 5.239 5.695 1.00 98.12 199 ALA A C 1
ATOM 1524 O O . ALA A 1 199 ? 2.472 4.850 5.435 1.00 98.12 199 ALA A O 1
ATOM 1525 N N . SER A 1 200 ? 1.033 5.796 6.867 1.00 97.88 200 SER A N 1
ATOM 1526 C CA . SER A 1 200 ? 1.912 5.798 8.038 1.00 97.88 200 SER A CA 1
ATOM 1527 C C . SER A 1 200 ? 1.291 4.988 9.176 1.00 97.88 200 SER A C 1
ATOM 1529 O O . SER A 1 200 ? 0.068 4.866 9.252 1.00 97.88 200 SER A O 1
ATOM 1531 N N . VAL A 1 201 ? 2.114 4.483 10.103 1.00 97.94 201 VAL A N 1
ATOM 1532 C CA . VAL A 1 201 ? 1.622 3.795 11.316 1.00 97.94 201 VAL A CA 1
ATOM 1533 C C . VAL A 1 201 ? 0.661 4.692 12.105 1.00 97.94 201 VAL A C 1
ATOM 1535 O O . VAL A 1 201 ? -0.379 4.227 12.560 1.00 97.94 201 VAL A O 1
ATOM 1538 N N . THR A 1 202 ? 0.943 5.996 12.178 1.00 97.75 202 THR A N 1
ATOM 1539 C CA . THR A 1 202 ? 0.059 6.984 12.811 1.00 97.75 202 THR A CA 1
ATOM 1540 C C . THR A 1 202 ? -1.313 7.044 12.137 1.00 97.75 202 THR A C 1
ATOM 1542 O O . THR A 1 202 ? -2.337 7.030 12.814 1.00 97.75 202 THR A O 1
ATOM 1545 N N . ASN A 1 203 ? -1.373 7.094 10.803 1.00 98.44 203 ASN A N 1
ATOM 1546 C CA . ASN A 1 203 ? -2.656 7.112 10.095 1.00 98.44 203 ASN A CA 1
ATOM 1547 C C . ASN A 1 203 ? -3.375 5.761 10.162 1.00 98.44 203 ASN A C 1
ATOM 1549 O O . ASN A 1 203 ? -4.599 5.750 10.268 1.00 98.44 203 ASN A O 1
ATOM 1553 N N . LEU A 1 204 ? -2.643 4.643 10.177 1.00 98.75 204 LEU A N 1
ATOM 1554 C C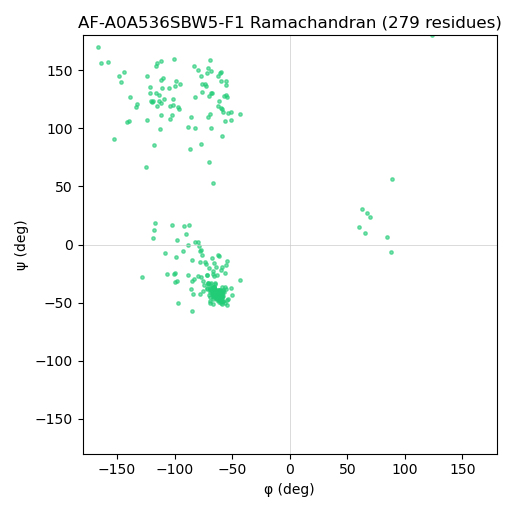A . LEU A 1 204 ? -3.213 3.313 10.396 1.00 98.75 204 LEU A CA 1
ATOM 1555 C C . LEU A 1 204 ? -3.875 3.208 11.776 1.00 98.75 204 LEU A C 1
ATOM 1557 O O . LEU A 1 204 ? -4.977 2.673 11.892 1.00 98.75 204 LEU A O 1
ATOM 1561 N N . GLU A 1 205 ? -3.247 3.763 12.814 1.00 98.56 205 GLU A N 1
ATOM 1562 C CA . GLU A 1 205 ? -3.808 3.805 14.168 1.00 98.56 205 GLU A CA 1
ATOM 1563 C C . GLU A 1 205 ? -5.099 4.628 14.200 1.00 98.56 205 GLU A C 1
ATOM 1565 O O . GLU A 1 205 ? -6.120 4.183 14.726 1.00 98.56 205 GLU A O 1
ATOM 1570 N N . ARG A 1 206 ? -5.087 5.807 13.568 1.00 98.56 206 ARG A N 1
ATOM 1571 C CA . ARG A 1 206 ? -6.268 6.677 13.461 1.00 98.56 206 ARG A CA 1
ATOM 1572 C C . ARG A 1 206 ? -7.405 6.018 12.683 1.00 98.56 206 ARG A C 1
ATOM 1574 O O . ARG A 1 206 ? -8.552 6.101 13.118 1.00 98.56 206 ARG A O 1
ATOM 1581 N N . ALA A 1 207 ? -7.093 5.363 11.565 1.00 98.62 207 ALA A N 1
ATOM 1582 C CA . ALA A 1 207 ? -8.052 4.615 10.758 1.00 98.62 207 ALA A CA 1
ATOM 1583 C C . ALA A 1 207 ? -8.668 3.470 11.559 1.00 98.62 207 ALA A C 1
ATOM 1585 O O . ALA A 1 207 ? -9.889 3.360 11.631 1.00 98.62 207 ALA A O 1
ATOM 1586 N N . THR A 1 208 ? -7.839 2.683 12.241 1.00 98.69 208 THR A N 1
ATOM 1587 C CA . THR A 1 208 ? -8.303 1.541 13.035 1.00 98.69 208 THR A CA 1
ATOM 1588 C C . THR A 1 208 ? -9.160 1.983 14.212 1.00 98.69 208 THR A C 1
ATOM 1590 O O . THR A 1 208 ? -10.219 1.406 14.437 1.00 98.69 208 THR A O 1
ATOM 1593 N N . ARG A 1 209 ? -8.775 3.058 14.911 1.00 98.50 209 ARG A N 1
ATOM 1594 C CA . ARG A 1 209 ? -9.596 3.648 15.977 1.00 98.50 209 ARG A CA 1
ATOM 1595 C C . ARG A 1 209 ? -10.941 4.136 15.446 1.00 98.50 209 ARG A C 1
ATOM 1597 O O . ARG A 1 209 ? -11.969 3.825 16.031 1.00 98.50 209 ARG A O 1
ATOM 1604 N N . ARG A 1 210 ? -10.956 4.863 14.325 1.00 98.62 210 ARG A N 1
ATOM 1605 C CA . ARG A 1 210 ? -12.208 5.346 13.729 1.00 98.62 210 ARG A CA 1
ATOM 1606 C C . ARG A 1 210 ? -13.107 4.195 13.283 1.00 98.62 210 ARG A C 1
ATOM 1608 O O . ARG A 1 210 ? -14.313 4.272 13.472 1.00 98.62 210 ARG A O 1
ATOM 1615 N N . VAL A 1 211 ? -12.542 3.142 12.701 1.00 98.50 211 VAL A N 1
ATOM 1616 C CA . VAL A 1 211 ? -13.298 1.941 12.331 1.00 98.50 211 VAL A CA 1
ATOM 1617 C C . VAL A 1 211 ? -13.862 1.256 13.579 1.00 98.50 211 VAL A C 1
ATOM 1619 O O . VAL A 1 211 ? -15.048 0.946 13.602 1.00 98.50 211 VAL A O 1
ATOM 1622 N N . ALA A 1 212 ? -13.073 1.121 14.648 1.00 98.12 212 ALA A N 1
ATOM 1623 C CA . ALA A 1 212 ? -13.539 0.583 15.927 1.00 98.12 212 ALA A CA 1
ATOM 1624 C C . ALA A 1 212 ? -14.684 1.404 16.552 1.00 98.12 212 ALA A C 1
ATOM 1626 O O . ALA A 1 212 ? -15.635 0.837 17.073 1.00 98.12 212 ALA A O 1
ATOM 1627 N N . GLU A 1 213 ? -14.619 2.737 16.474 1.00 97.88 213 GLU A N 1
ATOM 1628 C CA . GLU A 1 213 ? -15.674 3.644 16.958 1.00 97.88 213 GLU A CA 1
ATOM 1629 C C . GLU A 1 213 ? -16.988 3.517 16.174 1.00 97.88 213 GLU A C 1
ATOM 1631 O O . GLU A 1 213 ? -18.050 3.878 16.682 1.00 97.88 213 GLU A O 1
ATOM 1636 N N . ARG A 1 214 ? -16.912 3.097 14.907 1.00 98.06 214 ARG A N 1
ATOM 1637 C CA . ARG A 1 214 ? -18.055 3.050 13.989 1.00 98.06 214 ARG A CA 1
ATOM 1638 C C . ARG A 1 214 ? -18.682 1.670 13.895 1.00 98.06 214 ARG A C 1
ATOM 1640 O O . ARG A 1 214 ? -19.892 1.602 13.699 1.00 98.06 214 ARG A O 1
ATOM 1647 N N . MET A 1 215 ? -17.890 0.617 14.052 1.00 97.12 215 MET A N 1
ATOM 1648 C CA . MET A 1 215 ? -18.387 -0.750 14.028 1.00 97.12 215 MET A CA 1
ATOM 1649 C C . MET A 1 215 ? -19.208 -1.084 15.274 1.00 97.12 215 MET A C 1
ATOM 1651 O O . MET A 1 215 ? -18.942 -0.597 16.375 1.00 97.12 215 MET A O 1
ATOM 1655 N N . ASN A 1 216 ? -20.149 -2.005 15.123 1.00 96.38 216 ASN A N 1
ATOM 1656 C CA . ASN A 1 216 ? -20.694 -2.756 16.234 1.00 96.38 216 ASN A CA 1
ATOM 1657 C C . ASN A 1 216 ? -19.757 -3.930 16.565 1.00 96.38 216 ASN A C 1
ATOM 1659 O O . ASN A 1 216 ? -19.796 -4.976 15.922 1.00 96.38 216 ASN A O 1
ATOM 1663 N N . GLY A 1 217 ? -18.927 -3.776 17.601 1.00 94.81 217 GLY A N 1
ATOM 1664 C CA . GLY A 1 217 ? -17.914 -4.771 17.984 1.00 94.81 217 GLY A CA 1
ATOM 1665 C C . GLY A 1 217 ? -18.448 -6.157 18.384 1.00 94.81 217 GLY A C 1
ATOM 1666 O O . GLY A 1 217 ? -17.655 -7.091 18.537 1.00 94.81 217 GLY A O 1
ATOM 1667 N N . ASP A 1 218 ? -19.764 -6.316 18.552 1.00 95.38 218 ASP A N 1
ATOM 1668 C CA . ASP A 1 218 ? -20.379 -7.615 18.818 1.00 95.38 218 ASP A CA 1
ATOM 1669 C C . ASP A 1 218 ? -20.641 -8.436 17.546 1.00 95.38 218 ASP A C 1
ATOM 1671 O O . ASP A 1 218 ? -20.571 -9.668 17.617 1.00 95.38 218 ASP A O 1
ATOM 1675 N N . GLU A 1 219 ? -20.879 -7.790 16.398 1.00 96.50 219 GLU A N 1
ATOM 1676 C CA . GLU A 1 219 ? -21.329 -8.450 15.158 1.00 96.50 219 GLU A CA 1
ATOM 1677 C C . GLU A 1 219 ? -20.502 -8.120 13.907 1.00 96.50 219 GLU A C 1
ATOM 1679 O O . GLU A 1 219 ? -20.393 -8.965 13.016 1.00 96.50 219 GLU A O 1
ATOM 1684 N N . ASP A 1 220 ? -19.882 -6.943 13.848 1.00 98.19 220 ASP A N 1
ATOM 1685 C CA . ASP A 1 220 ? -19.117 -6.495 12.687 1.00 98.19 220 ASP A CA 1
ATOM 1686 C C . ASP A 1 220 ? -17.695 -7.047 12.695 1.00 98.19 220 ASP A C 1
ATOM 1688 O O . ASP A 1 220 ? -17.114 -7.340 13.741 1.00 98.19 220 ASP A O 1
ATOM 1692 N N . THR A 1 221 ? -17.107 -7.167 11.504 1.00 98.25 221 THR A N 1
ATOM 1693 C CA . THR A 1 221 ? -15.748 -7.689 11.317 1.00 98.25 221 THR A CA 1
ATOM 1694 C C . THR A 1 221 ? -14.850 -6.665 10.631 1.00 98.25 221 THR A C 1
ATOM 1696 O O . THR A 1 221 ? -15.224 -6.074 9.619 1.00 98.25 221 THR A O 1
ATOM 1699 N N . LEU A 1 222 ? -13.624 -6.497 11.134 1.00 98.62 222 LEU A N 1
ATOM 1700 C CA . LEU A 1 222 ? -12.565 -5.774 10.429 1.00 98.62 222 LEU A CA 1
ATOM 1701 C C . LEU A 1 222 ? -11.872 -6.688 9.412 1.00 98.62 222 LEU A C 1
ATOM 1703 O O . LEU A 1 222 ? -11.333 -7.726 9.778 1.00 98.62 222 LEU A O 1
ATOM 1707 N N . PHE A 1 223 ? -11.782 -6.263 8.160 1.00 98.62 223 PHE A N 1
ATOM 1708 C CA . PHE A 1 223 ? -10.876 -6.802 7.157 1.00 98.62 223 PHE A CA 1
ATOM 1709 C C . PHE A 1 223 ? -9.702 -5.840 6.966 1.00 98.62 223 PHE A C 1
ATOM 1711 O O . PHE A 1 223 ? -9.861 -4.759 6.399 1.00 98.62 223 PHE A O 1
ATOM 1718 N N . LEU A 1 224 ? -8.521 -6.228 7.439 1.00 98.69 224 LEU A N 1
ATOM 1719 C CA . LEU A 1 224 ? -7.287 -5.469 7.271 1.00 98.69 224 LEU A CA 1
ATOM 1720 C C . LEU A 1 224 ? -6.424 -6.126 6.197 1.00 98.69 224 LEU A C 1
ATOM 1722 O O . LEU A 1 224 ? -5.991 -7.268 6.350 1.00 98.69 224 LEU A O 1
ATOM 1726 N N . TYR A 1 225 ? -6.150 -5.388 5.130 1.00 98.62 225 TYR A N 1
ATOM 1727 C CA . TYR A 1 225 ? -5.291 -5.818 4.038 1.00 98.62 225 TYR A CA 1
ATOM 1728 C C . TYR A 1 225 ? -4.025 -4.962 3.996 1.00 98.62 225 TYR A C 1
ATOM 1730 O O . TYR A 1 225 ? -4.104 -3.736 3.910 1.00 98.62 225 TYR A O 1
ATOM 1738 N N . ILE A 1 226 ? -2.862 -5.609 4.061 1.00 98.50 226 ILE A N 1
ATOM 1739 C CA . ILE A 1 226 ? -1.551 -4.960 4.054 1.00 98.50 226 ILE A CA 1
ATOM 1740 C C . ILE A 1 226 ? -0.745 -5.478 2.865 1.00 98.50 226 ILE A C 1
ATOM 1742 O O . ILE A 1 226 ? -0.616 -6.692 2.718 1.00 98.50 226 ILE A O 1
ATOM 1746 N N . SER A 1 227 ? -0.163 -4.580 2.069 1.00 97.50 227 SER A N 1
ATOM 1747 C CA . SER A 1 227 ? 0.745 -4.941 0.973 1.00 97.50 227 SER A CA 1
ATOM 1748 C C . SER A 1 227 ? 2.005 -4.078 1.000 1.00 97.50 227 SER A C 1
ATOM 1750 O O . SER A 1 227 ? 1.919 -2.850 0.991 1.00 97.50 227 SER A O 1
ATOM 1752 N N . ALA A 1 228 ? 3.169 -4.718 1.130 1.00 96.69 228 ALA A N 1
ATOM 1753 C CA . ALA A 1 228 ? 4.467 -4.053 1.258 1.00 96.69 228 ALA A CA 1
ATOM 1754 C C . ALA A 1 228 ? 5.629 -5.038 1.050 1.00 96.69 228 ALA A C 1
ATOM 1756 O O . ALA A 1 228 ? 5.458 -6.260 1.100 1.00 96.69 228 ALA A O 1
ATOM 1757 N N . HIS A 1 229 ? 6.855 -4.521 0.938 1.00 96.69 229 HIS A N 1
ATOM 1758 C CA . HIS A 1 229 ? 8.032 -5.346 1.190 1.00 96.69 229 HIS A CA 1
ATOM 1759 C C . HIS A 1 229 ? 8.138 -5.716 2.676 1.00 96.69 229 HIS A C 1
ATOM 1761 O O . HIS A 1 229 ? 7.740 -4.971 3.573 1.00 96.69 229 HIS A O 1
ATOM 1767 N N . GLY A 1 230 ? 8.712 -6.889 2.940 1.00 94.94 230 GLY A N 1
ATOM 1768 C CA . GLY A 1 230 ? 8.989 -7.363 4.291 1.00 94.94 230 GLY A CA 1
ATOM 1769 C C . GLY A 1 230 ? 10.460 -7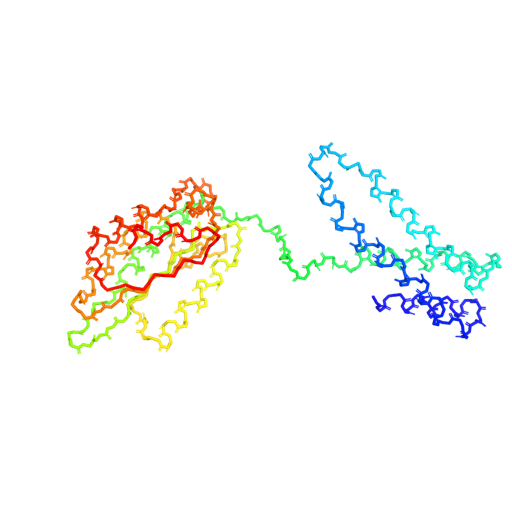.703 4.477 1.00 94.94 230 GLY A C 1
ATOM 1770 O O . GLY A 1 230 ? 11.119 -8.202 3.560 1.00 94.94 230 GLY A O 1
ATOM 1771 N N . TYR A 1 231 ? 10.968 -7.437 5.674 1.00 92.81 231 TYR A N 1
ATOM 1772 C CA . TYR A 1 231 ? 12.352 -7.686 6.065 1.00 92.81 231 TYR A CA 1
ATOM 1773 C C . TYR A 1 231 ? 12.485 -8.977 6.894 1.00 92.81 231 TYR A C 1
ATOM 1775 O O . TYR A 1 231 ? 11.509 -9.421 7.503 1.00 92.81 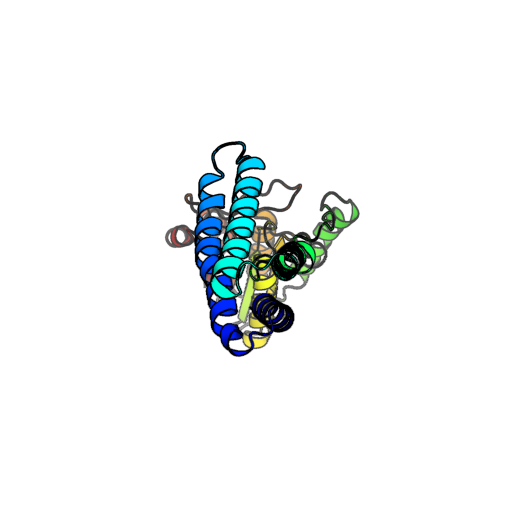231 TYR A O 1
ATOM 1783 N N . PRO A 1 232 ? 13.692 -9.577 6.983 1.00 95.06 232 PRO A N 1
ATOM 1784 C CA . PRO A 1 232 ? 13.928 -10.785 7.784 1.00 95.06 232 PRO A CA 1
ATOM 1785 C C . PRO A 1 232 ? 13.623 -10.644 9.283 1.00 95.06 232 PRO A C 1
ATOM 1787 O O . PRO A 1 232 ? 13.400 -11.642 9.959 1.00 95.06 232 PRO A O 1
ATOM 1790 N N . ASP A 1 233 ? 13.612 -9.417 9.809 1.00 94.31 233 ASP A N 1
ATOM 1791 C CA . ASP A 1 233 ? 13.216 -9.092 11.185 1.00 94.31 233 ASP A CA 1
ATOM 1792 C C . ASP A 1 233 ? 11.697 -8.856 11.333 1.00 94.31 233 ASP A C 1
ATOM 1794 O O . ASP A 1 233 ? 11.242 -8.290 12.328 1.00 94.31 233 ASP A O 1
ATOM 1798 N N . TYR A 1 234 ? 10.916 -9.298 10.340 1.00 96.12 234 TYR A N 1
ATOM 1799 C CA . TYR A 1 234 ? 9.453 -9.240 10.262 1.00 96.12 234 TYR A CA 1
ATOM 1800 C C . TYR A 1 234 ? 8.855 -7.834 10.190 1.00 96.12 234 TYR A C 1
ATOM 1802 O O . TYR A 1 234 ? 7.637 -7.666 10.275 1.00 96.12 234 TYR A O 1
ATOM 1810 N N . ARG A 1 235 ? 9.677 -6.800 10.008 1.00 97.31 235 ARG A N 1
ATOM 1811 C CA . ARG A 1 235 ? 9.169 -5.450 9.767 1.00 97.31 235 ARG A CA 1
ATOM 1812 C C . ARG A 1 235 ? 8.680 -5.316 8.331 1.00 97.31 235 ARG A C 1
ATOM 1814 O O . ARG A 1 235 ? 9.267 -5.893 7.418 1.00 97.31 235 ARG A O 1
ATOM 1821 N N . LEU A 1 236 ? 7.628 -4.532 8.137 1.00 97.44 236 LEU A N 1
ATOM 1822 C CA . LEU A 1 236 ? 7.166 -4.121 6.815 1.00 97.44 236 LEU A CA 1
ATOM 1823 C C . LEU A 1 236 ? 7.747 -2.755 6.476 1.00 97.44 236 LEU A C 1
ATOM 1825 O O . LEU A 1 236 ? 7.826 -1.871 7.338 1.00 97.44 236 LEU A O 1
ATOM 1829 N N . SER A 1 237 ? 8.180 -2.600 5.232 1.00 95.75 237 SER A N 1
ATOM 1830 C CA . SER A 1 237 ? 8.711 -1.343 4.723 1.00 95.75 237 SER A CA 1
ATOM 1831 C C . SER A 1 237 ? 7.681 -0.224 4.824 1.00 95.75 237 SER A C 1
ATOM 1833 O O . SER A 1 237 ? 6.474 -0.440 4.770 1.00 95.75 237 SER A O 1
ATOM 1835 N N . ALA A 1 238 ? 8.179 0.991 5.027 1.00 96.38 238 ALA A N 1
ATOM 1836 C CA . ALA A 1 238 ? 7.382 2.202 4.986 1.00 96.38 238 ALA A CA 1
ATOM 1837 C C . ALA A 1 238 ? 8.225 3.282 4.315 1.00 96.38 238 ALA A C 1
ATOM 1839 O O . ALA A 1 238 ? 9.203 3.758 4.888 1.00 96.38 238 ALA A O 1
ATOM 1840 N N . VAL A 1 239 ? 7.893 3.603 3.070 1.00 94.50 239 VAL A N 1
ATOM 1841 C CA . VAL A 1 239 ? 8.706 4.437 2.187 1.00 94.50 239 VAL A CA 1
ATOM 1842 C C . VAL A 1 239 ? 7.797 5.462 1.530 1.00 94.50 239 VAL A C 1
ATOM 1844 O O . VAL A 1 239 ? 6.882 5.098 0.805 1.00 94.50 239 VAL A O 1
ATOM 1847 N N . GLN A 1 240 ? 8.061 6.743 1.775 1.00 93.62 240 GLN A N 1
ATOM 1848 C CA . GLN A 1 240 ? 7.516 7.854 0.996 1.00 93.62 240 GLN A CA 1
ATOM 1849 C C . GLN A 1 240 ? 8.493 9.028 1.090 1.00 93.62 240 GLN A C 1
ATOM 1851 O O . GLN A 1 240 ? 8.375 9.843 2.006 1.00 93.62 240 GLN A O 1
ATOM 1856 N N . PRO A 1 241 ? 9.469 9.151 0.181 1.00 88.50 241 PRO A N 1
ATOM 1857 C CA . PRO A 1 241 ? 10.373 10.289 0.195 1.00 88.50 241 PRO A CA 1
ATOM 1858 C C . PRO A 1 241 ? 9.604 11.625 0.139 1.00 88.50 241 PRO A C 1
ATOM 1860 O O . PRO A 1 241 ? 8.604 11.730 -0.577 1.00 88.50 241 PRO A O 1
ATOM 1863 N N . PRO A 1 242 ? 10.045 12.656 0.882 1.00 89.12 242 PRO A N 1
ATOM 1864 C CA . PRO A 1 242 ? 11.229 12.700 1.751 1.00 89.12 242 PRO A CA 1
ATOM 1865 C C . PRO A 1 242 ? 10.952 12.320 3.222 1.00 89.12 242 PRO A C 1
ATOM 1867 O O . PRO A 1 242 ? 11.747 12.650 4.097 1.00 89.12 242 PRO A O 1
ATOM 1870 N N . LEU A 1 243 ? 9.814 11.694 3.528 1.00 89.69 243 LEU A N 1
ATOM 1871 C CA . LEU A 1 243 ? 9.427 11.367 4.898 1.00 89.69 243 LEU A CA 1
ATOM 1872 C C . LEU A 1 243 ? 10.203 10.166 5.442 1.00 89.69 243 LEU A C 1
ATOM 1874 O O . LEU A 1 243 ? 10.332 9.131 4.788 1.00 89.69 243 LEU A O 1
ATOM 1878 N N . GLU A 1 244 ? 10.617 10.280 6.700 1.00 91.19 244 GLU A N 1
ATOM 1879 C CA . GLU A 1 244 ? 11.080 9.151 7.501 1.00 91.19 244 GLU A CA 1
ATOM 1880 C C . GLU A 1 244 ? 9.876 8.512 8.199 1.00 91.19 244 GLU A C 1
ATOM 1882 O O . GLU A 1 244 ? 9.352 9.030 9.189 1.00 91.19 244 GLU A O 1
ATOM 1887 N N . LEU A 1 245 ? 9.397 7.396 7.651 1.00 95.06 245 LEU A N 1
ATOM 1888 C CA . LEU A 1 245 ? 8.254 6.668 8.192 1.00 95.06 245 LEU A CA 1
ATOM 1889 C C . LEU A 1 245 ? 8.710 5.485 9.045 1.00 95.06 245 LEU A C 1
ATOM 1891 O O . LEU A 1 245 ? 9.650 4.765 8.710 1.00 95.06 245 LEU A O 1
ATOM 1895 N N . ALA A 1 246 ? 8.007 5.258 10.154 1.00 95.81 246 ALA A N 1
ATOM 1896 C CA . ALA A 1 246 ? 8.221 4.074 10.970 1.00 95.81 246 ALA A CA 1
ATOM 1897 C C . ALA A 1 246 ? 7.726 2.825 10.228 1.00 95.81 246 ALA A C 1
ATOM 1899 O O . ALA A 1 246 ? 6.571 2.764 9.806 1.00 95.81 246 ALA A O 1
ATOM 1900 N N . SER A 1 247 ? 8.586 1.812 10.121 1.00 96.06 247 SER A N 1
ATOM 1901 C CA . SER A 1 247 ? 8.195 0.478 9.662 1.00 96.06 247 SER A CA 1
ATOM 1902 C C . SER A 1 247 ? 7.127 -0.123 10.576 1.00 96.06 247 SER A C 1
ATOM 1904 O O . SER A 1 247 ? 7.225 -0.017 11.803 1.00 96.06 247 SER A O 1
ATOM 1906 N N . LEU A 1 248 ? 6.144 -0.814 9.997 1.00 97.81 248 LEU A N 1
ATOM 1907 C CA . LEU A 1 248 ? 5.168 -1.559 10.787 1.00 97.81 248 LEU A CA 1
ATOM 1908 C C . LEU A 1 248 ? 5.817 -2.849 11.300 1.00 97.81 248 LEU A C 1
ATOM 1910 O O . LEU A 1 248 ? 6.464 -3.571 10.543 1.00 97.81 248 LEU A O 1
ATOM 1914 N N . THR A 1 249 ? 5.672 -3.124 12.594 1.00 97.81 249 THR A N 1
ATOM 1915 C CA . THR A 1 249 ? 6.166 -4.358 13.221 1.00 97.81 249 THR A CA 1
ATOM 1916 C C . THR A 1 249 ? 4.988 -5.227 13.666 1.00 97.81 249 THR A C 1
ATOM 1918 O O . THR A 1 249 ? 3.911 -4.681 13.934 1.00 97.81 249 THR A O 1
ATOM 1921 N N . PRO A 1 250 ? 5.177 -6.550 13.834 1.00 97.88 250 PRO A N 1
ATOM 1922 C CA . PRO A 1 250 ? 4.127 -7.433 14.341 1.00 97.88 250 PRO A CA 1
ATOM 1923 C C . PRO A 1 250 ? 3.545 -6.958 15.675 1.00 97.88 250 PRO A C 1
ATOM 1925 O O . PRO A 1 250 ? 2.334 -6.824 15.827 1.00 97.88 250 PRO A O 1
ATOM 1928 N N . THR A 1 251 ? 4.415 -6.601 16.622 1.00 97.12 251 THR A N 1
ATOM 1929 C CA . THR A 1 251 ? 4.012 -6.112 17.946 1.00 97.12 251 THR A CA 1
ATOM 1930 C C . THR A 1 251 ? 3.285 -4.772 17.875 1.00 97.12 251 THR A C 1
ATOM 1932 O O . THR A 1 251 ? 2.361 -4.541 18.652 1.00 97.12 251 THR A O 1
ATOM 1935 N N . ALA A 1 252 ? 3.692 -3.873 16.972 1.00 97.19 252 ALA A N 1
ATOM 1936 C CA . ALA A 1 252 ? 3.012 -2.594 16.794 1.00 97.19 252 ALA A CA 1
ATOM 1937 C C . ALA A 1 252 ? 1.596 -2.795 16.244 1.00 97.19 252 ALA A C 1
ATOM 1939 O O . ALA A 1 252 ? 0.661 -2.197 16.770 1.00 97.19 252 ALA A O 1
ATOM 1940 N N . LEU A 1 253 ? 1.426 -3.677 15.252 1.00 98.12 253 LEU A N 1
ATOM 1941 C CA . LEU A 1 253 ? 0.108 -3.995 14.706 1.00 98.12 253 LEU A CA 1
ATOM 1942 C C . LEU A 1 253 ? -0.799 -4.655 15.754 1.00 98.12 253 LEU A C 1
ATOM 1944 O O . LEU A 1 253 ? -1.947 -4.245 15.915 1.00 98.12 253 LEU A O 1
ATOM 1948 N N . ALA A 1 254 ? -0.276 -5.633 16.496 1.00 98.00 254 ALA A N 1
ATOM 1949 C CA . ALA A 1 254 ? -1.012 -6.311 17.558 1.00 98.00 254 ALA A CA 1
ATOM 1950 C C . ALA A 1 254 ? -1.516 -5.334 18.628 1.00 98.00 254 ALA A C 1
ATOM 1952 O O . ALA A 1 254 ? -2.700 -5.342 18.966 1.00 98.00 254 ALA A O 1
ATOM 1953 N N . ARG A 1 255 ? -0.633 -4.448 19.113 1.00 97.69 255 ARG A N 1
ATOM 1954 C CA . ARG A 1 255 ? -0.990 -3.408 20.088 1.00 97.69 255 ARG A CA 1
ATOM 1955 C C . ARG A 1 255 ? -2.035 -2.454 19.538 1.00 97.69 255 ARG A C 1
ATOM 1957 O O . ARG A 1 255 ? -3.034 -2.223 20.196 1.00 97.69 255 ARG A O 1
ATOM 1964 N N . LEU A 1 256 ? -1.851 -1.967 18.315 1.00 97.56 256 LEU A N 1
ATOM 1965 C CA . LEU A 1 256 ? -2.783 -1.047 17.668 1.00 97.56 256 LEU A CA 1
ATOM 1966 C C . LEU A 1 256 ? -4.198 -1.643 17.573 1.00 97.56 256 LEU A C 1
ATOM 1968 O O . LEU A 1 256 ? -5.175 -0.968 17.895 1.00 97.56 256 LEU A O 1
ATOM 1972 N N . LEU A 1 257 ? -4.318 -2.916 17.185 1.00 98.12 257 LEU A N 1
ATOM 1973 C CA . LEU A 1 257 ? -5.607 -3.613 17.123 1.00 98.12 257 LEU A CA 1
ATOM 1974 C C . LEU A 1 257 ? -6.202 -3.879 18.515 1.00 98.12 257 LEU A C 1
ATOM 1976 O O . LEU A 1 257 ? -7.420 -3.799 18.683 1.00 98.12 257 LEU A O 1
ATOM 1980 N N . GLN A 1 258 ? -5.358 -4.202 19.500 1.00 97.62 258 GLN A N 1
ATOM 1981 C CA . GLN A 1 258 ? -5.764 -4.419 20.889 1.00 97.62 258 GLN A CA 1
ATOM 1982 C C . GLN A 1 258 ? -6.267 -3.125 21.540 1.00 97.62 258 GLN A C 1
ATOM 1984 O O . GLN A 1 258 ? -7.335 -3.129 22.148 1.00 97.62 258 GLN A O 1
ATOM 1989 N N . ASP A 1 259 ? -5.534 -2.026 21.379 1.00 97.81 259 ASP A N 1
ATOM 1990 C CA . ASP A 1 259 ? -5.864 -0.708 21.924 1.00 97.81 259 ASP A CA 1
ATOM 1991 C C . ASP A 1 259 ? -7.155 -0.156 21.307 1.00 97.81 259 ASP A C 1
ATOM 1993 O O . ASP A 1 259 ? -7.932 0.522 21.978 1.00 97.81 259 ASP A O 1
ATOM 1997 N N . ALA A 1 260 ? -7.417 -0.482 20.037 1.00 97.56 260 ALA A N 1
ATOM 1998 C CA . ALA A 1 260 ? -8.675 -0.172 19.368 1.00 97.56 260 ALA A CA 1
ATOM 1999 C C . ALA A 1 260 ? -9.837 -1.099 19.780 1.00 97.56 260 ALA A C 1
ATOM 2001 O O . ALA A 1 260 ? -10.975 -0.840 19.405 1.00 97.56 260 ALA A O 1
ATOM 2002 N N . GLY A 1 261 ? -9.588 -2.173 20.536 1.00 96.81 261 GLY A N 1
ATOM 2003 C CA . GLY A 1 261 ? -10.631 -3.104 20.977 1.00 96.81 261 GLY A CA 1
ATOM 2004 C C . GLY A 1 261 ? -11.235 -3.953 19.853 1.00 96.81 261 GLY A C 1
ATOM 2005 O O . GLY A 1 261 ? -12.360 -4.433 19.990 1.00 96.81 261 GLY A O 1
ATOM 2006 N N . ILE A 1 262 ? -10.513 -4.155 18.743 1.00 97.44 262 ILE A N 1
ATOM 2007 C CA . ILE A 1 262 ? -11.004 -4.944 17.606 1.00 97.44 262 ILE A CA 1
ATOM 2008 C C . ILE A 1 262 ? -11.058 -6.429 17.980 1.00 97.44 262 ILE A C 1
ATOM 2010 O O . ILE A 1 262 ? -10.022 -7.095 18.083 1.00 97.44 262 ILE A O 1
ATOM 2014 N N . LYS A 1 263 ? -12.279 -6.949 18.127 1.00 95.62 263 LYS A N 1
ATOM 2015 C CA . LYS A 1 263 ? -12.557 -8.347 18.475 1.00 95.62 263 LYS A CA 1
ATOM 2016 C C . LYS A 1 263 ? -12.562 -9.268 17.255 1.00 95.62 263 LYS A C 1
ATOM 2018 O O . LYS A 1 263 ? -11.809 -10.236 17.214 1.00 95.62 263 LYS A O 1
ATOM 2023 N N . TRP A 1 264 ? -13.406 -8.971 16.269 1.00 97.69 264 TRP A N 1
ATOM 2024 C CA . TRP A 1 264 ? -13.561 -9.781 15.063 1.00 97.69 264 TRP A CA 1
ATOM 2025 C C . TRP A 1 264 ? -12.732 -9.193 13.930 1.00 97.69 264 TRP A C 1
ATOM 2027 O O . TRP A 1 264 ? -12.935 -8.047 13.524 1.00 97.69 264 TRP A O 1
ATOM 2037 N N . ARG A 1 265 ? -11.769 -9.970 13.431 1.00 97.62 265 ARG A N 1
ATOM 2038 C CA . ARG A 1 265 ? -10.834 -9.499 12.412 1.00 97.62 265 ARG A CA 1
ATOM 2039 C C . ARG A 1 265 ? -10.367 -10.593 11.469 1.00 97.62 265 ARG A C 1
ATOM 2041 O O . ARG A 1 265 ? -10.123 -11.723 11.881 1.00 97.62 265 ARG A O 1
ATOM 2048 N N . VAL A 1 266 ? -10.176 -10.204 10.218 1.00 98.06 266 VAL A N 1
ATOM 2049 C CA . VAL A 1 266 ? -9.471 -10.942 9.175 1.00 98.06 266 VAL A CA 1
ATOM 2050 C C . VAL A 1 266 ? -8.305 -10.070 8.740 1.00 98.06 266 VAL A C 1
ATOM 2052 O O . VAL A 1 266 ? -8.504 -8.924 8.346 1.00 98.06 266 VAL A O 1
ATOM 2055 N N . ILE A 1 267 ? -7.088 -10.594 8.846 1.00 98.19 267 ILE A N 1
ATOM 2056 C CA . ILE A 1 267 ? -5.868 -9.851 8.528 1.00 98.19 267 ILE A CA 1
ATOM 2057 C C . ILE A 1 267 ? -5.138 -10.591 7.417 1.00 98.19 267 ILE A C 1
ATOM 2059 O O . ILE A 1 267 ? -4.807 -11.767 7.559 1.00 98.19 267 ILE A O 1
ATOM 2063 N N . VAL A 1 268 ? -4.884 -9.891 6.318 1.00 98.25 268 VAL A N 1
ATOM 2064 C CA . VAL A 1 268 ? -4.110 -10.388 5.184 1.00 98.25 268 VAL A CA 1
ATOM 2065 C C . VAL A 1 268 ? -2.845 -9.552 5.076 1.00 98.25 268 VAL A C 1
ATOM 2067 O O . VAL A 1 268 ? -2.914 -8.341 4.884 1.00 98.25 268 VAL A O 1
ATOM 2070 N N . VAL A 1 269 ? -1.691 -10.206 5.201 1.00 97.69 269 VAL A N 1
ATOM 2071 C CA . VAL A 1 269 ? -0.375 -9.571 5.071 1.00 97.69 269 VAL A CA 1
ATOM 2072 C C . VAL A 1 269 ? 0.305 -10.111 3.815 1.00 97.69 269 VAL A C 1
ATOM 2074 O O . VAL A 1 269 ? 0.852 -11.214 3.817 1.00 97.69 269 VAL A O 1
ATOM 2077 N N . SER A 1 270 ? 0.244 -9.335 2.736 1.00 96.88 270 SER A N 1
ATOM 2078 C CA . SER A 1 270 ? 0.905 -9.601 1.458 1.00 96.88 270 SER A CA 1
ATOM 2079 C C . SER A 1 270 ? 2.331 -9.045 1.501 1.00 96.88 270 SER A C 1
ATOM 2081 O O . SER A 1 270 ? 2.593 -7.912 1.105 1.00 96.88 270 SER A O 1
ATOM 2083 N N . ALA A 1 271 ? 3.251 -9.818 2.086 1.00 96.00 271 ALA A N 1
ATOM 2084 C CA . ALA A 1 271 ? 4.662 -9.451 2.189 1.00 96.00 271 ALA A CA 1
ATOM 2085 C C . ALA A 1 271 ? 5.573 -10.671 2.395 1.00 96.00 271 ALA A C 1
ATOM 2087 O O . ALA A 1 271 ? 5.170 -11.703 2.943 1.00 96.00 271 ALA A O 1
ATOM 2088 N N . CYS A 1 272 ? 6.850 -10.531 2.034 1.00 95.31 272 CYS A N 1
ATOM 2089 C CA . CYS A 1 272 ? 7.882 -11.483 2.446 1.00 95.31 272 CYS A CA 1
ATOM 2090 C C . CYS A 1 272 ? 7.995 -11.526 3.979 1.00 95.31 272 CYS A C 1
ATOM 2092 O O . CYS A 1 272 ? 7.797 -10.521 4.654 1.00 95.31 272 CYS A O 1
ATOM 2094 N N . TYR A 1 273 ? 8.334 -12.690 4.540 1.00 95.19 273 TYR A N 1
ATOM 2095 C CA . TYR A 1 273 ? 8.462 -12.892 5.993 1.00 95.19 273 TYR A CA 1
ATOM 2096 C C . TYR A 1 273 ? 7.173 -12.620 6.810 1.00 95.19 273 TYR A C 1
ATOM 2098 O O . TYR A 1 273 ? 7.222 -12.573 8.036 1.00 95.19 273 TYR A O 1
ATOM 2106 N N . ALA A 1 274 ? 5.995 -12.537 6.175 1.00 94.31 274 ALA A N 1
ATOM 2107 C CA . ALA A 1 274 ? 4.716 -12.282 6.853 1.00 94.31 274 ALA A CA 1
ATOM 2108 C C . ALA A 1 274 ? 4.337 -13.317 7.934 1.00 94.31 274 ALA A C 1
ATOM 2110 O O . ALA A 1 274 ? 3.549 -13.013 8.826 1.00 94.31 274 ALA A O 1
ATOM 2111 N N . GLY A 1 275 ? 4.933 -14.516 7.922 1.00 94.75 275 GLY A N 1
ATOM 2112 C CA . GLY A 1 275 ? 4.730 -15.528 8.968 1.00 94.75 275 GLY A CA 1
ATOM 2113 C C . GLY A 1 275 ? 5.063 -15.041 10.387 1.00 94.75 275 GLY A C 1
ATOM 2114 O O . GLY A 1 275 ? 4.478 -15.536 11.346 1.00 94.75 275 GLY A O 1
ATOM 2115 N N . GLY A 1 276 ? 5.926 -14.026 10.533 1.00 94.81 276 GLY A N 1
ATOM 2116 C CA . GLY A 1 276 ? 6.238 -13.409 11.829 1.00 94.81 276 GLY A CA 1
ATOM 2117 C C . GLY A 1 276 ? 5.080 -12.635 12.473 1.00 94.81 276 GLY A C 1
ATOM 2118 O O . GLY A 1 276 ? 5.168 -12.283 13.647 1.00 94.81 276 GLY A O 1
ATOM 2119 N N . TYR A 1 277 ? 3.994 -12.385 11.735 1.00 97.38 277 TYR A N 1
ATOM 2120 C CA . TYR A 1 277 ? 2.787 -11.733 12.249 1.00 97.38 277 TYR A CA 1
ATOM 2121 C C . TYR A 1 277 ? 1.808 -12.701 12.921 1.00 97.38 277 TYR A C 1
ATOM 2123 O O . TYR A 1 277 ? 0.905 -12.234 13.598 1.00 97.38 277 TYR A O 1
ATOM 2131 N N . ILE A 1 278 ? 1.968 -14.020 12.768 1.00 95.06 278 ILE A N 1
ATOM 2132 C CA . ILE A 1 278 ? 0.975 -14.993 13.253 1.00 95.06 278 ILE A CA 1
ATOM 2133 C C . ILE A 1 278 ? 0.944 -15.058 14.786 1.00 95.06 278 ILE A C 1
ATOM 2135 O O . ILE A 1 278 ? -0.125 -14.951 15.365 1.00 95.06 278 ILE A O 1
ATOM 2139 N N . GLU A 1 279 ? 2.096 -15.221 15.442 1.00 95.12 279 GLU A N 1
ATOM 2140 C CA . GLU A 1 279 ? 2.163 -15.386 16.906 1.00 95.12 279 GLU A CA 1
ATOM 2141 C C . GLU A 1 279 ? 1.706 -14.135 17.691 1.00 95.12 279 GLU A C 1
ATOM 2143 O O . GLU A 1 279 ? 1.048 -14.292 18.717 1.00 95.12 279 GLU A O 1
ATOM 2148 N N . PRO A 1 280 ? 2.022 -12.891 17.268 1.00 93.94 280 PRO A N 1
ATOM 2149 C CA . PRO A 1 280 ? 1.593 -11.701 18.008 1.00 93.94 280 PRO A CA 1
ATOM 2150 C C . PRO A 1 280 ? 0.123 -11.290 17.807 1.00 93.94 280 PRO A C 1
ATOM 2152 O O . PRO A 1 280 ? -0.338 -10.428 18.558 1.00 93.94 280 PRO A O 1
ATOM 2155 N N . LEU A 1 281 ? -0.575 -11.813 16.787 1.00 91.69 281 LEU A N 1
ATOM 2156 C CA . LEU A 1 281 ? -1.934 -11.402 16.389 1.00 91.69 281 LEU A CA 1
ATOM 2157 C C . LEU A 1 281 ? -3.049 -12.307 16.927 1.00 91.69 281 LEU A C 1
ATOM 2159 O O . LEU A 1 281 ? -2.795 -13.446 17.354 1.00 91.69 281 LEU A O 1
#

Mean predicted aligned error: 13.61 Å

Foldseek 3Di:
DVLLLVLLVQLCVLLVNPVLSVQLSCQLVVVVVVVVVVVVVLVVVVVPPDPDPVVVVVVVVVSLVSNLVSSCVRRHDDVVSSVVSSVSSVVSVCCVPPVDPPPPVPDDPPPPPPQPACPPPVLVVLLVVQLVVLLVLQAADDPPDAAEAEEAAAQDAPDCVRVVVRVVVQVCCCVPRVNRSRYAHAHAHSVCSNPHRHRALVSVLVNLLSSLVRYPLVRYEYEYEYAAEADPQGWGDGDHPPDDGDTDHLQSVLVSNVVSVRDHYDYHHHYPPNVNNPVSD

Sequence (281 aa):
MPLVLLTALVLVQIYGAAERLLLIATALTASDALFELASLVVPMAGDVSGFPRAAILLFLAWIWAASVRAVMVCAGRQRPQLLQGVLAVTAMIAIGFFAFPRTEVWNEPAGEQDPEPLAQERLFHLQGQLIERALAAIQPGRPGVPELYFIGFAPDASQDVFVNEMRYVQRLLDERHGTAGHSIALANSQEALEEFPLASVTNLERATRRVAERMNGDEDTLFLYISAHGYPDYRLSAVQPPLELASLTPTALARLLQDAGIKWRVIVVSACYAGGYIEPL

Solvent-accessible surface area (backbone atoms only — not comparable to full-atom values): 15292 Å² total; per-residue (Å²): 114,73,64,51,50,53,45,22,53,54,46,21,63,66,63,70,38,73,89,42,33,66,59,42,32,50,54,60,51,62,56,48,63,58,46,58,56,47,63,62,48,54,66,75,55,54,88,45,89,71,75,48,72,63,58,59,51,51,50,53,52,48,52,52,52,52,48,49,47,42,48,41,72,65,75,42,81,53,72,74,50,42,55,55,44,47,50,47,53,51,49,47,52,48,44,58,67,73,70,43,80,83,63,50,94,86,52,77,78,81,66,90,60,81,65,73,52,51,82,39,68,67,48,48,55,44,35,59,51,39,41,54,51,48,57,66,53,45,50,66,56,54,92,97,52,72,47,47,32,35,41,36,38,12,20,24,33,89,45,64,65,31,45,53,49,45,58,50,53,52,52,49,39,30,73,74,56,63,13,66,50,32,48,45,60,24,27,20,40,69,85,40,56,88,77,30,21,62,32,39,62,71,48,52,46,53,48,48,39,50,48,43,75,26,43,46,70,90,61,26,33,41,39,38,42,37,32,36,57,37,37,97,87,39,32,28,49,31,36,46,72,86,54,90,51,68,54,50,35,38,66,57,53,31,48,51,41,54,78,37,61,64,71,43,73,48,79,46,66,54,39,50,55,44,74,60,39,58,82,59,93

Radius of gyration: 28.63 Å; Cα contacts (8 Å, |Δi|>4): 400; chains: 1; bounding box: 64×45×77 Å